Protein AF-A0A2Y9E4I2-F1 (afdb_monomer_lite)

Structure (mmCIF, N/CA/C/O backbone):
data_AF-A0A2Y9E4I2-F1
#
_entry.id   AF-A0A2Y9E4I2-F1
#
loop_
_atom_site.group_PDB
_atom_site.id
_atom_site.type_symbol
_atom_site.label_atom_id
_atom_site.label_alt_id
_atom_site.label_comp_id
_atom_site.label_asym_id
_atom_site.label_entity_id
_atom_site.label_seq_id
_atom_site.pdbx_PDB_ins_code
_atom_site.Cartn_x
_atom_site.Cartn_y
_atom_site.Cartn_z
_atom_site.occupancy
_atom_site.B_iso_or_equiv
_atom_site.auth_seq_id
_atom_site.auth_comp_id
_atom_site.auth_asym_id
_atom_site.auth_atom_id
_atom_site.pdbx_PDB_model_num
ATOM 1 N N . MET A 1 1 ? -30.248 19.411 -54.124 1.00 41.44 1 MET A N 1
ATOM 2 C CA . MET A 1 1 ? -29.007 20.177 -53.876 1.00 41.44 1 MET A CA 1
ATOM 3 C C . MET A 1 1 ? -28.031 19.227 -53.202 1.00 41.44 1 MET A C 1
ATOM 5 O O . MET A 1 1 ? -28.371 18.723 -52.142 1.00 41.44 1 MET A O 1
ATOM 9 N N . GLY A 1 2 ? -26.907 18.894 -53.839 1.00 47.22 2 GLY A N 1
ATOM 10 C CA . GLY A 1 2 ? -25.883 18.026 -53.244 1.00 47.22 2 GLY A CA 1
ATOM 11 C C . GLY A 1 2 ? -24.789 18.869 -52.594 1.00 47.22 2 GLY A C 1
ATOM 12 O O . GLY A 1 2 ? -24.325 19.825 -53.212 1.00 47.22 2 GLY A O 1
ATOM 13 N N . LEU A 1 3 ? -24.395 18.539 -51.363 1.00 51.03 3 LEU A N 1
ATOM 14 C CA . LEU A 1 3 ? -23.255 19.184 -50.707 1.00 51.03 3 LEU A CA 1
ATOM 15 C C . LEU A 1 3 ? -21.943 18.716 -51.364 1.00 51.03 3 LEU A C 1
ATOM 17 O O . LEU A 1 3 ? -21.813 17.523 -51.648 1.00 51.03 3 LEU A O 1
ATOM 21 N N . PRO A 1 4 ? -20.968 19.612 -51.606 1.00 49.53 4 PRO A N 1
ATOM 22 C CA . PRO A 1 4 ? -19.684 19.222 -52.171 1.00 49.53 4 PRO A CA 1
ATOM 23 C C . PRO A 1 4 ? -18.906 18.365 -51.166 1.00 49.53 4 PRO A C 1
ATOM 25 O O . PRO A 1 4 ? -18.652 18.776 -50.035 1.00 49.53 4 PRO A O 1
ATOM 28 N N . GLN A 1 5 ? -18.520 17.161 -51.586 1.00 57.56 5 GLN A N 1
ATOM 29 C CA . GLN A 1 5 ? -17.713 16.251 -50.780 1.00 57.56 5 GLN A CA 1
ATOM 30 C C . GLN A 1 5 ? -16.250 16.718 -50.789 1.00 57.56 5 GLN A C 1
ATOM 32 O O . GLN A 1 5 ? -15.490 16.394 -51.702 1.00 57.56 5 GLN A O 1
ATOM 37 N N . THR A 1 6 ? -15.852 17.490 -49.777 1.00 60.31 6 THR A N 1
ATOM 38 C CA . THR A 1 6 ? -14.467 17.950 -49.613 1.00 60.31 6 THR A CA 1
ATOM 39 C C . THR A 1 6 ? -13.535 16.756 -49.401 1.00 60.31 6 THR A C 1
ATOM 41 O O . THR A 1 6 ? -13.520 16.152 -48.330 1.00 60.31 6 THR A O 1
ATOM 44 N N . GLN A 1 7 ? -12.754 16.410 -50.423 1.00 64.38 7 GLN A N 1
ATOM 45 C CA . GLN A 1 7 ? -11.736 15.362 -50.341 1.00 64.38 7 GLN A CA 1
ATOM 46 C C . GLN A 1 7 ? -10.584 15.836 -49.434 1.00 64.38 7 GLN A C 1
ATOM 48 O O . GLN A 1 7 ? -9.946 16.842 -49.760 1.00 64.38 7 GLN A O 1
ATOM 53 N N . PRO A 1 8 ? -10.290 15.162 -48.304 1.00 61.28 8 PRO A N 1
ATOM 54 C CA . PRO A 1 8 ? -9.173 15.545 -47.450 1.00 61.28 8 PRO A CA 1
ATOM 55 C C . PRO A 1 8 ? -7.863 15.285 -48.196 1.00 61.28 8 PRO A C 1
ATOM 57 O O . PRO A 1 8 ? -7.567 14.154 -48.581 1.00 61.28 8 PRO A O 1
ATOM 60 N N . HIS A 1 9 ? -7.070 16.333 -48.426 1.00 70.44 9 HIS A N 1
ATOM 61 C CA . HIS A 1 9 ? -5.851 16.185 -49.212 1.00 70.44 9 HIS A CA 1
ATOM 62 C C . HIS A 1 9 ? -4.859 15.216 -48.530 1.00 70.44 9 HIS A C 1
ATOM 64 O O . HIS A 1 9 ? -4.548 15.392 -47.348 1.00 70.44 9 HIS A O 1
ATOM 70 N N . PRO A 1 10 ? -4.291 14.232 -49.255 1.00 76.38 10 PRO A N 1
ATOM 71 C CA . PRO A 1 10 ? -3.530 13.136 -48.647 1.00 76.38 10 PRO A CA 1
ATOM 72 C C . PRO A 1 10 ? -2.249 13.586 -47.929 1.00 76.38 10 PRO A C 1
ATOM 74 O O . PRO A 1 10 ? -1.807 12.921 -46.997 1.00 76.38 10 PRO A O 1
ATOM 77 N N . TRP A 1 11 ? -1.675 14.737 -48.296 1.00 75.94 11 TRP A N 1
ATOM 78 C CA . TRP A 1 11 ? -0.509 15.311 -47.614 1.00 75.94 11 TRP A CA 1
ATOM 79 C C . TRP A 1 11 ? -0.819 15.768 -46.181 1.00 75.94 11 TRP A C 1
ATOM 81 O O . TRP A 1 11 ? 0.017 15.580 -45.301 1.00 75.94 11 TRP A O 1
ATOM 91 N N . LEU A 1 12 ? -2.028 16.278 -45.911 1.00 81.56 12 LEU A N 1
ATOM 92 C CA . LEU A 1 12 ? -2.476 16.581 -44.546 1.00 81.56 12 LEU A CA 1
ATOM 93 C C . LEU A 1 12 ? -2.617 15.296 -43.729 1.00 81.56 12 LEU A C 1
ATOM 95 O O . LEU A 1 12 ? -2.215 15.261 -42.571 1.00 81.56 12 LEU A O 1
ATOM 99 N N . LEU A 1 13 ? -3.118 14.220 -44.345 1.00 79.19 13 LEU A N 1
ATOM 100 C CA . LEU A 1 13 ? -3.226 12.918 -43.691 1.00 79.19 13 LEU A CA 1
ATOM 101 C C . LEU A 1 13 ? -1.839 12.342 -43.355 1.00 79.19 13 LEU A C 1
ATOM 103 O O . LEU A 1 13 ? -1.646 11.827 -42.261 1.00 79.19 13 LEU A O 1
ATOM 107 N N . ILE A 1 14 ? -0.855 12.488 -44.249 1.00 78.94 14 ILE A N 1
ATOM 108 C CA . ILE A 1 14 ? 0.542 12.084 -44.010 1.00 78.94 14 ILE A CA 1
ATOM 109 C C . ILE A 1 14 ? 1.200 12.949 -42.926 1.00 78.94 14 ILE A C 1
ATOM 111 O O . ILE A 1 14 ? 1.889 12.405 -42.067 1.00 78.94 14 ILE A O 1
ATOM 115 N N . LEU A 1 15 ? 0.973 14.267 -42.910 1.00 78.94 15 LEU A N 1
ATOM 116 C CA . LEU A 1 15 ? 1.466 15.158 -41.852 1.00 78.94 15 LEU A CA 1
ATOM 117 C C . LEU A 1 15 ? 0.871 14.796 -40.486 1.00 78.94 15 LEU A C 1
ATOM 119 O O . LEU A 1 15 ? 1.612 14.667 -39.515 1.00 78.94 15 LEU A O 1
ATOM 123 N N . VAL A 1 16 ? -0.442 14.561 -40.423 1.00 80.25 16 VAL A N 1
ATOM 124 C CA . VAL A 1 16 ? -1.139 14.119 -39.207 1.00 80.25 16 VAL A CA 1
ATOM 125 C C . VAL A 1 16 ? -0.641 12.741 -38.765 1.00 80.25 16 VAL A C 1
ATOM 127 O O . VAL A 1 16 ? -0.308 12.577 -37.599 1.00 80.25 16 VAL A O 1
ATOM 130 N N . LEU A 1 17 ? -0.491 11.769 -39.671 1.00 75.00 17 LEU A N 1
ATOM 131 C CA . LEU A 1 17 ? 0.065 10.448 -39.347 1.00 75.00 17 LEU A CA 1
ATOM 132 C C . LEU A 1 17 ? 1.538 10.511 -38.916 1.00 75.00 17 LEU A C 1
ATOM 134 O O . LEU A 1 17 ? 1.945 9.744 -38.049 1.00 75.00 17 LEU A O 1
ATOM 138 N N . SER A 1 18 ? 2.334 11.426 -39.473 1.00 71.38 18 SER A N 1
ATOM 139 C CA . SER A 1 18 ? 3.716 11.679 -39.047 1.00 71.38 18 SER A CA 1
ATOM 140 C C . SER A 1 18 ? 3.767 12.293 -37.643 1.00 71.38 18 SER A C 1
ATOM 142 O O . SER A 1 18 ? 4.572 11.877 -36.812 1.00 71.38 18 SER A O 1
ATOM 144 N N . TRP A 1 19 ? 2.843 13.207 -37.330 1.00 65.12 19 TRP A N 1
ATOM 145 C CA . TRP A 1 19 ? 2.692 13.783 -35.991 1.00 65.12 19 TRP A CA 1
ATOM 146 C C . TRP A 1 19 ? 2.190 12.743 -34.978 1.00 65.12 19 TRP A C 1
ATOM 148 O O . TRP A 1 19 ? 2.735 12.640 -33.882 1.00 65.12 19 TRP A O 1
ATOM 158 N N . LEU A 1 20 ? 1.223 11.897 -35.351 1.00 62.16 20 LEU A N 1
ATOM 159 C CA . LEU A 1 20 ? 0.795 10.759 -34.530 1.00 62.16 20 LEU A CA 1
ATOM 160 C C . LEU A 1 20 ? 1.929 9.741 -34.339 1.00 62.16 20 LEU A C 1
ATOM 162 O O . LEU A 1 20 ? 2.048 9.173 -33.263 1.00 62.16 20 LEU A O 1
ATOM 166 N N . ARG A 1 21 ? 2.808 9.544 -35.328 1.00 57.81 21 ARG A N 1
ATOM 167 C CA . ARG A 1 21 ? 4.009 8.701 -35.193 1.00 57.81 21 ARG A CA 1
ATOM 168 C C . ARG A 1 21 ? 5.087 9.330 -34.299 1.00 57.81 21 ARG A C 1
ATOM 170 O O . ARG A 1 21 ? 5.928 8.606 -33.770 1.00 57.81 21 ARG A O 1
ATOM 177 N N . ALA A 1 22 ? 5.057 10.650 -34.105 1.00 54.16 22 ALA A N 1
ATOM 178 C CA . ALA A 1 22 ? 5.883 11.353 -33.123 1.00 54.16 22 ALA A CA 1
ATOM 179 C C . ALA A 1 22 ? 5.346 11.224 -31.682 1.00 54.16 22 ALA A C 1
ATOM 181 O O . ALA A 1 22 ? 6.094 11.486 -30.736 1.00 54.16 22 ALA A O 1
ATOM 182 N N . ILE A 1 23 ? 4.107 10.745 -31.492 1.00 58.19 23 ILE A N 1
ATOM 183 C CA . ILE A 1 23 ? 3.660 10.170 -30.216 1.00 58.19 23 ILE A CA 1
ATOM 184 C C . ILE A 1 23 ? 4.396 8.836 -30.072 1.00 58.19 23 ILE A C 1
ATOM 186 O O . ILE A 1 23 ? 3.999 7.811 -30.627 1.00 58.19 23 ILE A O 1
ATOM 190 N N . ARG A 1 24 ? 5.5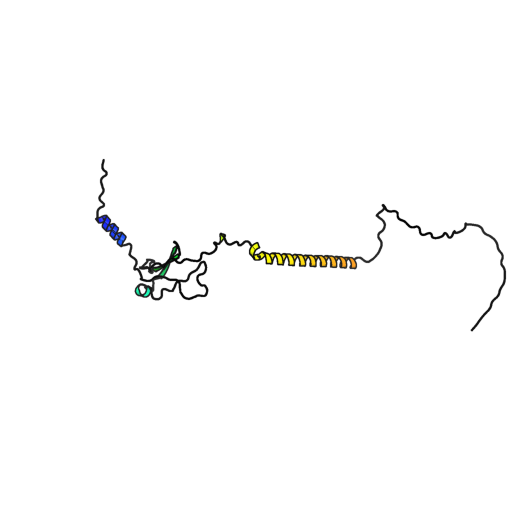54 8.893 -29.409 1.00 58.00 24 ARG A N 1
ATOM 191 C CA . ARG A 1 24 ? 6.526 7.797 -29.358 1.00 58.00 24 ARG A CA 1
ATOM 192 C C . ARG A 1 24 ? 5.868 6.522 -28.830 1.00 58.00 24 ARG A C 1
ATOM 194 O O . ARG A 1 24 ? 5.301 6.526 -27.741 1.00 58.00 24 ARG A O 1
ATOM 201 N N . SER A 1 25 ? 6.020 5.418 -29.562 1.00 63.19 25 SER A N 1
ATOM 202 C CA . SER A 1 25 ? 5.858 4.088 -28.971 1.00 63.19 25 SER A CA 1
ATOM 203 C C . SER A 1 25 ? 6.901 3.951 -27.866 1.00 63.19 25 SER A C 1
ATOM 205 O O . SER A 1 25 ? 8.095 4.002 -28.162 1.00 63.19 25 SER A O 1
ATOM 207 N N . LEU A 1 26 ? 6.466 3.790 -26.615 1.00 77.19 26 LEU A N 1
ATOM 208 C CA . LEU A 1 26 ? 7.375 3.447 -25.524 1.00 77.19 26 LEU A CA 1
ATOM 209 C C . LEU A 1 26 ? 8.003 2.075 -25.807 1.00 77.19 26 LEU A C 1
ATOM 211 O O . LEU A 1 26 ? 7.387 1.208 -26.434 1.00 77.19 26 LEU A O 1
ATOM 215 N N . GLU A 1 27 ? 9.230 1.876 -25.336 1.00 86.38 27 GLU A N 1
ATOM 216 C CA . GLU A 1 27 ? 9.883 0.572 -25.385 1.00 86.38 27 GLU A CA 1
ATOM 217 C C . GLU A 1 27 ? 9.245 -0.361 -24.341 1.00 86.38 27 GLU A C 1
ATOM 219 O O . GLU A 1 27 ? 9.254 -0.063 -23.146 1.00 86.38 27 GLU A O 1
ATOM 224 N N . LEU A 1 28 ? 8.651 -1.476 -24.783 1.00 89.81 28 LEU A N 1
ATOM 225 C CA . LEU A 1 28 ? 7.987 -2.430 -23.890 1.00 89.81 28 LEU A CA 1
ATOM 226 C C . LEU A 1 28 ? 8.994 -3.444 -23.336 1.00 89.81 28 LEU A C 1
ATOM 228 O O . LEU A 1 28 ? 9.417 -4.373 -24.028 1.00 89.81 28 LEU A O 1
ATOM 232 N N . ILE A 1 29 ? 9.315 -3.310 -22.055 1.00 90.56 29 ILE A N 1
ATOM 233 C CA . ILE A 1 29 ? 10.156 -4.243 -21.309 1.00 90.56 29 ILE A CA 1
ATOM 234 C C . ILE A 1 29 ? 9.335 -5.514 -21.013 1.00 90.56 29 ILE A C 1
ATOM 236 O O . ILE A 1 29 ? 8.228 -5.417 -20.470 1.00 90.56 29 ILE A O 1
ATOM 240 N N . PRO A 1 30 ? 9.844 -6.725 -21.326 1.00 88.94 30 PRO A N 1
ATOM 241 C CA . PRO A 1 30 ? 9.130 -7.993 -21.147 1.00 88.94 30 PRO A CA 1
ATOM 242 C C . PRO A 1 30 ? 9.144 -8.473 -19.683 1.00 88.94 30 PRO A C 1
ATOM 244 O O . PRO A 1 30 ? 9.508 -9.606 -19.386 1.00 88.94 30 PRO A O 1
ATOM 247 N N . TYR A 1 31 ? 8.731 -7.600 -18.768 1.00 88.62 31 TYR A N 1
ATOM 248 C CA . TYR A 1 31 ? 8.551 -7.875 -17.347 1.00 88.62 31 TYR A CA 1
ATOM 249 C C . TYR A 1 31 ? 7.086 -7.655 -16.964 1.00 88.62 31 TYR A C 1
ATOM 251 O O . TYR A 1 31 ? 6.440 -6.735 -17.474 1.00 88.62 31 TYR A O 1
ATOM 259 N N . THR A 1 32 ? 6.582 -8.487 -16.056 1.00 91.31 32 THR A N 1
ATOM 260 C CA . THR A 1 32 ? 5.238 -8.380 -15.482 1.00 91.31 32 THR A CA 1
ATOM 261 C C . THR A 1 32 ? 5.392 -8.285 -13.963 1.00 91.31 32 THR A C 1
ATOM 263 O O . THR A 1 32 ? 5.925 -9.223 -13.373 1.00 91.31 32 THR A O 1
ATOM 266 N N . PRO A 1 33 ? 4.966 -7.188 -13.314 1.00 90.31 33 PRO A N 1
ATOM 267 C CA . PRO A 1 33 ? 5.050 -7.064 -11.863 1.00 90.31 33 PRO A CA 1
ATOM 268 C C . PRO A 1 33 ? 4.105 -8.046 -11.163 1.00 90.31 33 PRO A C 1
ATOM 270 O O . PRO A 1 33 ? 2.946 -8.193 -11.554 1.00 90.31 33 PRO A O 1
ATOM 273 N N . GLN A 1 34 ? 4.604 -8.690 -10.108 1.00 85.06 34 GLN A N 1
ATOM 274 C CA . GLN A 1 34 ? 3.872 -9.658 -9.289 1.00 85.06 34 GLN A CA 1
ATOM 275 C C . GLN A 1 34 ? 3.989 -9.318 -7.796 1.00 85.06 34 GLN A C 1
ATOM 277 O O . GLN A 1 34 ? 4.833 -8.519 -7.382 1.00 85.06 34 GLN A O 1
ATOM 282 N N . ILE A 1 35 ? 3.109 -9.904 -6.983 1.00 83.50 35 ILE A N 1
ATOM 283 C CA . ILE A 1 35 ? 3.150 -9.794 -5.519 1.00 83.50 35 ILE A CA 1
ATOM 284 C C . ILE A 1 35 ? 4.297 -10.672 -5.007 1.00 83.50 35 ILE A C 1
ATOM 286 O O . ILE A 1 35 ? 4.471 -11.792 -5.480 1.00 83.50 35 ILE A O 1
ATOM 290 N N . THR A 1 36 ? 5.072 -10.182 -4.037 1.00 77.75 36 THR A N 1
ATOM 291 C CA . THR A 1 36 ? 6.178 -10.958 -3.454 1.00 77.75 36 THR A CA 1
ATOM 292 C C . THR A 1 36 ? 5.684 -12.264 -2.817 1.00 77.75 36 THR A C 1
ATOM 294 O O . THR A 1 36 ? 4.727 -12.262 -2.044 1.00 77.75 36 THR A O 1
ATOM 297 N N . ALA A 1 37 ? 6.357 -13.378 -3.120 1.00 62.59 37 ALA A N 1
ATOM 298 C CA . ALA A 1 37 ? 6.039 -14.700 -2.569 1.00 62.59 37 ALA A CA 1
ATOM 299 C C . ALA A 1 37 ? 6.589 -14.927 -1.147 1.00 62.59 37 ALA A C 1
ATOM 301 O O . ALA A 1 37 ? 6.214 -15.893 -0.485 1.00 62.59 37 ALA A O 1
ATOM 302 N N . TRP A 1 38 ? 7.484 -14.057 -0.672 1.00 54.91 38 TRP A N 1
ATOM 303 C CA . TRP A 1 38 ? 8.014 -14.124 0.687 1.00 54.91 38 TRP A CA 1
ATOM 304 C C . TRP A 1 38 ? 6.938 -13.697 1.690 1.00 54.91 38 TRP A C 1
ATOM 306 O O . TRP A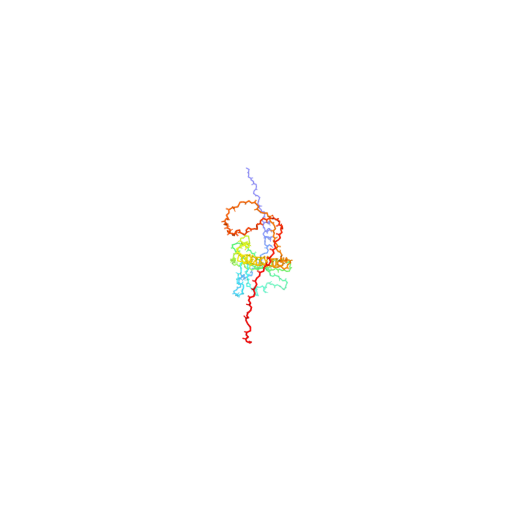 1 38 ? 6.449 -12.567 1.608 1.00 54.91 38 TRP A O 1
ATOM 316 N N . ASP A 1 39 ? 6.623 -14.563 2.660 1.00 50.06 39 ASP A N 1
ATOM 317 C CA . ASP A 1 39 ? 5.810 -14.224 3.835 1.00 50.06 39 ASP A CA 1
ATOM 318 C C . ASP A 1 39 ? 6.584 -13.230 4.728 1.00 50.06 39 ASP A C 1
ATOM 320 O O . ASP A 1 39 ? 7.112 -13.561 5.789 1.00 50.06 39 ASP A O 1
ATOM 324 N N . LEU A 1 40 ? 6.647 -11.970 4.291 1.00 52.84 40 LEU A N 1
ATOM 325 C CA . LEU A 1 40 ? 6.799 -10.841 5.200 1.00 52.84 40 LEU A CA 1
ATOM 326 C C . LEU A 1 40 ? 5.626 -10.918 6.183 1.00 52.84 40 LEU A C 1
ATOM 328 O O . LEU A 1 40 ? 4.483 -11.089 5.759 1.00 52.84 40 LEU A O 1
ATOM 332 N N . GLU A 1 41 ? 5.895 -10.760 7.478 1.00 48.22 41 GLU A N 1
ATOM 333 C CA . GLU A 1 41 ? 4.974 -11.054 8.597 1.00 48.22 41 GLU A CA 1
ATOM 334 C C . GLU A 1 41 ? 3.693 -10.175 8.645 1.00 48.22 41 GLU A C 1
ATOM 336 O O . GLU A 1 41 ? 2.895 -10.246 9.574 1.00 48.22 41 GLU A O 1
ATOM 341 N N . GLY A 1 42 ? 3.463 -9.364 7.605 1.00 51.16 42 GLY A N 1
ATOM 342 C CA . GLY A 1 42 ? 2.236 -8.626 7.297 1.00 51.16 42 GLY A CA 1
ATOM 343 C C . GLY A 1 42 ? 1.646 -9.005 5.930 1.00 51.16 42 GLY A C 1
ATOM 344 O O . GLY A 1 42 ? 1.382 -8.126 5.109 1.00 51.16 42 GLY A O 1
ATOM 345 N N . LYS A 1 43 ? 1.463 -10.307 5.674 1.00 55.62 43 LYS A N 1
ATOM 346 C CA . LYS A 1 43 ? 0.816 -10.880 4.478 1.00 55.62 43 LYS A CA 1
ATOM 347 C C . LYS A 1 43 ? -0.499 -10.163 4.136 1.00 55.62 43 LYS A C 1
ATOM 349 O O . LYS A 1 43 ? -1.447 -10.249 4.910 1.00 55.62 43 LYS A O 1
ATOM 354 N N . VAL A 1 44 ? -0.521 -9.483 2.979 1.00 49.69 44 VAL A N 1
ATOM 355 C CA . VAL A 1 44 ? -1.641 -8.724 2.368 1.00 49.69 44 VAL A CA 1
ATOM 356 C C . VAL A 1 44 ? -2.691 -8.273 3.385 1.00 49.69 44 VAL A C 1
ATOM 358 O O . VAL A 1 44 ? -3.770 -8.857 3.510 1.00 49.69 44 VAL A O 1
ATOM 361 N N . THR A 1 45 ? -2.380 -7.204 4.116 1.00 53.81 45 THR A N 1
ATOM 362 C CA . THR A 1 45 ? -3.405 -6.550 4.924 1.00 53.81 45 THR A CA 1
ATOM 363 C C . THR A 1 45 ? -4.398 -5.829 4.017 1.00 53.81 45 THR A C 1
ATOM 365 O O . THR A 1 45 ? -4.107 -5.454 2.883 1.00 53.81 45 THR A O 1
ATOM 368 N N . THR A 1 46 ? -5.587 -5.613 4.563 1.00 55.72 46 THR A N 1
ATOM 369 C CA . THR A 1 46 ? -6.792 -4.973 4.017 1.00 55.72 46 THR A CA 1
ATOM 370 C C . THR A 1 46 ? -6.607 -3.771 3.064 1.00 55.72 46 THR A C 1
ATOM 372 O O . THR A 1 46 ? -7.508 -3.442 2.295 1.00 55.72 46 THR A O 1
ATOM 375 N N . THR A 1 47 ? -5.469 -3.078 3.123 1.00 61.66 47 THR A N 1
ATOM 376 C CA . THR A 1 47 ? -5.171 -1.864 2.343 1.00 61.66 47 THR A CA 1
ATOM 377 C C . THR A 1 47 ? -3.806 -1.877 1.649 1.00 61.66 47 THR A C 1
ATOM 379 O O . THR A 1 47 ? -3.493 -0.915 0.952 1.00 61.66 47 THR A O 1
ATOM 382 N N . THR A 1 48 ? -2.979 -2.912 1.838 1.00 68.75 48 THR A N 1
ATOM 383 C CA . THR A 1 48 ? -1.547 -2.856 1.506 1.00 68.75 48 THR A CA 1
ATOM 384 C C . THR A 1 48 ? -1.058 -4.166 0.891 1.00 68.75 48 THR A C 1
ATOM 386 O O . THR A 1 48 ? -1.267 -5.246 1.441 1.00 68.75 48 THR A O 1
ATOM 389 N N . PHE A 1 49 ? -0.346 -4.064 -0.232 1.00 73.94 49 PHE A N 1
ATOM 390 C CA . PHE A 1 49 ? 0.328 -5.175 -0.903 1.00 73.94 49 PHE A CA 1
ATOM 391 C C . PHE A 1 49 ? 1.795 -4.821 -1.169 1.00 73.94 49 PHE A C 1
ATOM 393 O O . PHE A 1 49 ? 2.132 -3.653 -1.355 1.00 73.94 49 PHE A O 1
ATOM 400 N N . SER A 1 50 ? 2.654 -5.839 -1.213 1.00 78.88 50 SER A N 1
ATOM 401 C CA . SER A 1 50 ? 4.082 -5.689 -1.504 1.00 78.88 50 SER A CA 1
ATOM 402 C C . SER A 1 50 ? 4.399 -6.335 -2.847 1.00 78.88 50 SER A C 1
ATOM 404 O O . SER A 1 50 ? 4.159 -7.527 -3.038 1.00 78.88 50 SER A O 1
ATOM 406 N N . LEU A 1 51 ? 4.940 -5.554 -3.780 1.00 84.94 51 LEU A N 1
ATOM 407 C CA . LEU A 1 51 ? 5.420 -6.071 -5.060 1.00 84.94 51 LEU A CA 1
ATOM 408 C C . LEU A 1 51 ? 6.796 -6.719 -4.905 1.00 84.94 51 LEU A C 1
ATOM 410 O O . LEU A 1 51 ? 7.595 -6.324 -4.053 1.00 84.94 51 LEU A O 1
ATOM 414 N N . GLU A 1 52 ? 7.079 -7.698 -5.755 1.00 83.44 52 GLU A N 1
ATOM 415 C CA . GLU A 1 52 ? 8.436 -8.195 -5.942 1.00 83.44 52 GLU A CA 1
ATOM 416 C C . GLU A 1 52 ? 9.341 -7.080 -6.500 1.00 83.44 52 GLU A C 1
ATOM 418 O O . GLU A 1 52 ? 8.926 -6.263 -7.326 1.00 83.44 52 GLU A O 1
ATOM 423 N N . GLN A 1 53 ? 10.591 -7.021 -6.033 1.00 82.81 53 GLN A N 1
ATOM 424 C CA . GLN A 1 53 ? 11.555 -6.026 -6.504 1.00 82.81 53 GLN A CA 1
ATOM 425 C C . GLN A 1 53 ? 11.973 -6.340 -7.954 1.00 82.81 53 GLN A C 1
ATOM 427 O O . GLN A 1 53 ? 12.473 -7.441 -8.194 1.00 82.81 53 GLN A O 1
ATOM 432 N N . PRO A 1 54 ? 11.873 -5.392 -8.908 1.00 81.62 54 PRO A N 1
ATOM 433 C CA . PRO A 1 54 ? 12.247 -5.605 -10.309 1.00 81.62 54 PRO A CA 1
ATOM 434 C C . PRO A 1 54 ? 13.778 -5.576 -10.501 1.00 81.62 54 PRO A C 1
ATOM 436 O O . PRO A 1 54 ? 14.343 -4.681 -11.133 1.00 81.62 54 PRO A O 1
ATOM 439 N N . ARG A 1 55 ? 14.473 -6.556 -9.912 1.00 84.88 55 ARG A N 1
ATOM 440 C CA . ARG A 1 55 ? 15.939 -6.676 -9.921 1.00 84.88 55 ARG A CA 1
ATOM 441 C C . ARG A 1 55 ? 16.457 -6.923 -11.335 1.00 84.88 55 ARG A C 1
ATOM 443 O O . ARG A 1 55 ? 15.990 -7.830 -12.015 1.00 84.88 55 ARG A O 1
ATOM 450 N N . CYS A 1 56 ? 17.423 -6.112 -11.757 1.00 85.31 56 CYS A N 1
ATOM 451 C CA . CYS A 1 56 ? 18.065 -6.159 -13.075 1.00 85.31 56 CYS A CA 1
ATOM 452 C C . CYS A 1 56 ? 17.132 -6.028 -14.298 1.00 85.31 56 CYS A C 1
ATOM 454 O O . CYS A 1 56 ? 17.563 -6.206 -15.436 1.00 85.31 56 CYS A O 1
ATOM 456 N N . VAL A 1 57 ? 15.855 -5.682 -14.094 1.00 87.38 57 VAL A N 1
ATOM 457 C CA . VAL A 1 57 ? 14.850 -5.550 -15.166 1.00 87.38 57 VAL A CA 1
ATOM 458 C C . VAL A 1 57 ? 15.158 -4.362 -16.082 1.00 87.38 57 VAL A C 1
ATOM 460 O O . VAL A 1 57 ? 14.927 -4.415 -17.292 1.00 87.38 57 VAL A O 1
ATOM 463 N N . PHE A 1 58 ? 15.689 -3.284 -15.505 1.00 88.06 58 PHE A N 1
ATOM 464 C CA . PHE A 1 58 ? 15.910 -2.022 -16.205 1.00 88.06 58 PHE A CA 1
ATOM 465 C C . PHE A 1 58 ? 17.346 -1.833 -16.703 1.00 88.06 58 PHE A C 1
ATOM 467 O O . PHE A 1 58 ? 17.552 -0.952 -17.526 1.00 88.06 58 PHE A O 1
ATOM 474 N N . ASP A 1 59 ? 18.315 -2.660 -16.298 1.00 85.44 59 ASP A N 1
ATOM 475 C CA . ASP A 1 59 ? 19.761 -2.428 -16.492 1.00 85.44 59 ASP A CA 1
ATOM 476 C C . ASP A 1 59 ? 20.188 -2.213 -17.956 1.00 85.44 59 ASP A C 1
ATOM 478 O O . ASP A 1 59 ? 21.130 -1.476 -18.230 1.00 85.44 59 ASP A O 1
ATOM 482 N N . ARG A 1 60 ? 19.485 -2.827 -18.920 1.00 84.00 60 ARG A N 1
ATOM 483 C CA . ARG A 1 60 ? 19.729 -2.620 -20.363 1.00 84.00 60 ARG A CA 1
ATOM 484 C C . ARG A 1 60 ? 19.228 -1.261 -20.877 1.00 84.00 60 ARG A C 1
ATOM 486 O O . ARG A 1 60 ? 19.733 -0.770 -21.882 1.00 84.00 60 ARG A O 1
ATOM 493 N N . HIS A 1 61 ? 18.219 -0.686 -20.231 1.00 82.88 61 HIS A N 1
ATOM 494 C CA . HIS A 1 61 ? 17.451 0.458 -20.728 1.00 82.88 61 HIS A CA 1
ATOM 495 C C . HIS A 1 61 ? 17.715 1.736 -19.915 1.00 82.88 61 HIS A C 1
ATOM 497 O O . HIS A 1 61 ? 17.703 2.831 -20.483 1.00 82.88 61 HIS A O 1
ATOM 503 N N . ALA A 1 62 ? 17.971 1.601 -18.611 1.00 85.88 62 ALA A N 1
ATOM 504 C CA . ALA A 1 62 ? 18.167 2.688 -17.660 1.00 85.88 62 ALA A CA 1
ATOM 505 C C . ALA A 1 62 ? 19.577 3.287 -17.705 1.00 85.88 62 ALA A C 1
ATOM 507 O O . ALA A 1 62 ? 20.583 2.595 -17.852 1.00 85.88 62 ALA A O 1
ATOM 508 N N . ARG A 1 63 ? 19.637 4.603 -17.518 1.00 87.25 63 ARG A N 1
ATOM 509 C CA . ARG A 1 63 ? 20.853 5.361 -17.209 1.00 87.25 63 ARG A CA 1
ATOM 510 C C . ARG A 1 63 ? 20.911 5.669 -15.714 1.00 87.25 63 ARG A C 1
ATOM 512 O O . ARG A 1 63 ? 19.900 5.619 -15.025 1.00 87.25 63 ARG A O 1
ATOM 519 N N . ALA A 1 64 ? 22.084 6.073 -15.225 1.00 85.50 64 ALA A N 1
ATOM 520 C CA . ALA A 1 64 ? 22.288 6.460 -13.822 1.00 85.50 64 ALA A CA 1
ATOM 521 C C . ALA A 1 64 ? 21.428 7.658 -13.353 1.00 85.50 64 ALA A C 1
ATOM 523 O O . ALA A 1 64 ? 21.329 7.908 -12.156 1.00 85.50 64 ALA A O 1
ATOM 524 N N . THR A 1 65 ? 20.837 8.403 -14.290 1.00 86.31 65 THR A N 1
ATOM 525 C CA . THR A 1 65 ? 19.954 9.555 -14.057 1.00 86.31 65 THR A CA 1
ATOM 526 C C . THR A 1 65 ? 18.465 9.228 -14.180 1.00 86.31 65 THR A C 1
ATOM 528 O O . THR A 1 65 ? 17.637 10.087 -13.892 1.00 86.31 65 THR A O 1
ATOM 531 N N . ASP A 1 66 ? 18.118 8.031 -14.654 1.00 89.19 66 ASP A N 1
ATOM 532 C CA . ASP A 1 66 ? 16.732 7.654 -14.924 1.00 89.19 66 ASP A CA 1
ATOM 533 C C . ASP A 1 66 ? 16.036 7.210 -13.628 1.00 89.19 66 ASP A C 1
ATOM 535 O O . ASP A 1 66 ? 16.655 6.643 -12.726 1.00 89.19 66 ASP A O 1
ATOM 539 N N . THR A 1 67 ? 14.725 7.434 -13.535 1.00 91.12 67 THR A N 1
ATOM 540 C CA . THR A 1 67 ? 13.916 7.075 -12.362 1.00 91.12 67 THR A CA 1
ATOM 541 C C . THR A 1 67 ? 12.831 6.065 -12.721 1.00 91.12 67 THR A C 1
ATOM 543 O O . THR A 1 67 ? 12.187 6.158 -13.765 1.00 91.12 67 THR A O 1
ATOM 546 N N . VAL A 1 68 ? 12.611 5.077 -11.850 1.00 91.75 68 VAL A N 1
ATOM 547 C CA . VAL A 1 68 ? 11.556 4.068 -12.030 1.00 91.75 68 VAL A CA 1
ATOM 548 C C . VAL A 1 68 ? 10.314 4.497 -11.258 1.00 91.75 68 VAL A C 1
ATOM 550 O O . VAL A 1 68 ? 10.334 4.599 -10.033 1.00 91.75 68 VAL A O 1
ATOM 553 N N . TRP A 1 69 ? 9.226 4.728 -11.983 1.00 92.81 69 TRP A N 1
ATOM 554 C CA . TRP A 1 69 ? 7.924 5.105 -11.446 1.00 92.81 69 TRP A CA 1
ATOM 555 C C . TRP A 1 69 ? 6.996 3.891 -11.397 1.00 92.81 69 TRP A C 1
ATOM 557 O O . TRP A 1 69 ? 6.998 3.057 -12.303 1.00 92.81 69 TRP A O 1
ATOM 567 N N . LEU A 1 70 ? 6.168 3.808 -10.355 1.00 93.25 70 LEU A N 1
ATOM 568 C CA . LEU A 1 70 ? 5.081 2.835 -10.255 1.00 93.25 70 LEU A CA 1
ATOM 569 C C . LEU A 1 70 ? 3.772 3.500 -10.691 1.00 93.25 70 LEU A C 1
ATOM 571 O O . LEU A 1 70 ? 3.312 4.449 -10.058 1.00 93.25 70 LEU A O 1
ATOM 575 N N . VAL A 1 71 ? 3.158 2.985 -11.752 1.00 92.44 71 VAL A N 1
ATOM 576 C CA . VAL A 1 71 ? 1.836 3.410 -12.222 1.00 92.44 71 VAL A CA 1
ATOM 577 C C . VAL A 1 71 ? 0.795 2.446 -11.667 1.00 92.44 71 VAL A C 1
ATOM 579 O O . VAL A 1 71 ? 0.896 1.235 -11.867 1.00 92.44 71 VAL A O 1
ATOM 582 N N . VAL A 1 72 ? -0.217 2.988 -10.989 1.00 91.44 72 VAL A N 1
ATOM 583 C CA . VAL A 1 72 ? -1.320 2.231 -10.384 1.00 91.44 72 VAL A CA 1
ATOM 584 C C . VAL A 1 72 ? -2.625 2.613 -11.078 1.00 91.44 72 VAL A C 1
ATOM 586 O O . VAL A 1 72 ? -2.949 3.794 -11.183 1.00 91.44 72 VAL A O 1
ATOM 589 N N . ALA A 1 73 ? -3.377 1.618 -11.541 1.00 91.25 73 ALA A N 1
ATOM 590 C CA . ALA A 1 73 ? -4.688 1.784 -12.156 1.00 91.25 73 ALA A CA 1
ATOM 591 C C . ALA A 1 73 ? -5.750 1.000 -11.377 1.00 91.25 73 ALA A C 1
ATOM 593 O O . ALA A 1 73 ? -5.538 -0.149 -10.987 1.00 91.25 73 ALA A O 1
ATOM 594 N N . PHE A 1 74 ? -6.914 1.617 -11.184 1.00 87.50 74 PHE A N 1
ATOM 595 C CA . PHE A 1 74 ? -8.053 1.020 -10.491 1.00 87.50 74 PHE A CA 1
ATOM 596 C C . PHE A 1 74 ? -9.138 0.667 -11.510 1.00 87.50 74 PHE A C 1
ATOM 598 O O . PHE A 1 74 ? -9.579 1.525 -12.271 1.00 87.50 74 PHE A O 1
ATOM 605 N N . SER A 1 75 ? -9.549 -0.600 -11.539 1.00 81.06 75 SER A N 1
ATOM 606 C CA . SER A 1 75 ? -10.646 -1.086 -12.386 1.00 81.06 75 SER A CA 1
ATOM 607 C C . SER A 1 75 ? -11.508 -2.089 -11.605 1.00 81.06 75 SER A C 1
ATOM 609 O O . SER A 1 75 ? -12.118 -1.712 -10.610 1.00 81.06 75 SER A O 1
ATOM 611 N N . ASN A 1 76 ? -11.505 -3.370 -11.985 1.00 82.50 76 ASN A N 1
ATOM 612 C CA . ASN A 1 76 ? -12.097 -4.467 -11.204 1.00 82.50 76 ASN A CA 1
ATOM 613 C C . ASN A 1 76 ? -11.173 -4.945 -10.060 1.00 82.50 76 ASN A C 1
ATOM 615 O O . ASN A 1 76 ? -11.568 -5.751 -9.223 1.00 82.50 76 ASN A O 1
ATOM 619 N N . GLY A 1 77 ? -9.937 -4.448 -10.041 1.00 83.94 77 GLY A N 1
ATOM 620 C CA . GLY A 1 77 ? -8.918 -4.650 -9.018 1.00 83.94 77 GLY A CA 1
ATOM 621 C C . GLY A 1 77 ? -7.841 -3.574 -9.161 1.00 83.94 77 GLY A C 1
ATOM 622 O O . GLY A 1 77 ? -8.017 -2.616 -9.924 1.00 83.94 77 GLY A O 1
ATOM 623 N N . VAL A 1 78 ? -6.728 -3.731 -8.446 1.00 87.31 78 VAL A N 1
ATOM 624 C CA . VAL A 1 78 ? -5.557 -2.856 -8.592 1.00 87.31 78 VAL A CA 1
ATOM 625 C C . VAL A 1 78 ? -4.610 -3.463 -9.625 1.00 87.31 78 VAL A C 1
ATOM 627 O O . VAL A 1 78 ? -4.034 -4.520 -9.388 1.00 87.31 78 VAL A O 1
ATOM 630 N N . CYS A 1 79 ? -4.441 -2.803 -10.768 1.00 90.69 79 CYS A N 1
ATOM 631 C CA . CYS A 1 79 ? -3.441 -3.174 -11.770 1.00 90.69 79 CYS A CA 1
ATOM 632 C C . CYS A 1 79 ? -2.230 -2.250 -11.636 1.00 90.69 79 CYS A C 1
ATOM 634 O O . CYS A 1 79 ? -2.392 -1.041 -11.453 1.00 90.69 79 CYS A O 1
ATOM 636 N N . VAL A 1 80 ? -1.019 -2.788 -11.763 1.00 92.62 80 VAL A N 1
ATOM 637 C CA . VAL A 1 80 ? 0.216 -1.995 -11.672 1.00 92.62 80 VAL A CA 1
ATOM 638 C C . VAL A 1 80 ? 1.150 -2.234 -12.853 1.00 92.62 80 VAL A C 1
ATOM 640 O O . VAL A 1 80 ? 1.191 -3.331 -13.403 1.00 92.62 80 VAL A O 1
ATOM 643 N N . LYS A 1 81 ? 1.922 -1.216 -13.237 1.00 94.06 81 LYS A N 1
ATOM 644 C CA . LYS A 1 81 ? 3.089 -1.357 -14.121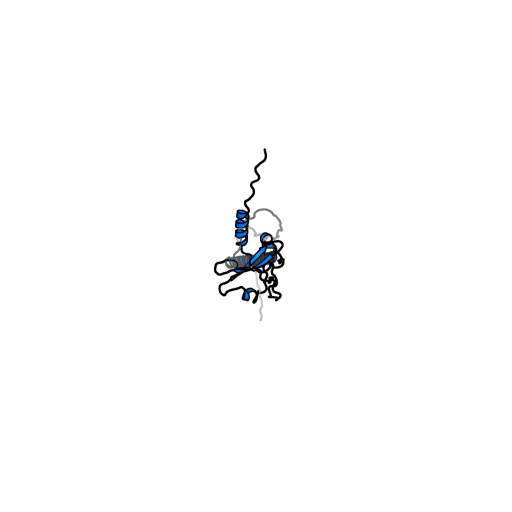 1.00 94.06 81 LYS A CA 1
ATOM 645 C C . LYS A 1 81 ? 4.202 -0.408 -13.702 1.00 94.06 81 LYS A C 1
ATOM 647 O O . LYS A 1 81 ? 3.942 0.606 -13.056 1.00 94.06 81 LYS A O 1
ATOM 652 N N . PHE A 1 82 ? 5.428 -0.712 -14.100 1.00 93.38 82 PHE A N 1
ATOM 653 C CA . PHE A 1 82 ? 6.550 0.201 -13.942 1.00 93.38 82 PHE A CA 1
ATOM 654 C C . PHE A 1 82 ? 6.786 1.006 -15.223 1.00 93.38 82 PHE A C 1
ATOM 656 O O . PHE A 1 82 ? 6.569 0.523 -16.337 1.00 93.38 82 PHE A O 1
ATOM 663 N N . LEU A 1 83 ? 7.247 2.238 -15.044 1.00 93.12 83 LEU A N 1
ATOM 664 C CA . LEU A 1 83 ? 7.545 3.201 -16.094 1.00 93.12 83 LEU A CA 1
ATOM 665 C C . LEU A 1 83 ? 8.956 3.748 -15.851 1.00 93.12 83 LEU A C 1
ATOM 667 O O . LEU A 1 83 ? 9.254 4.220 -14.756 1.00 93.12 83 LEU A O 1
ATOM 671 N N . LEU A 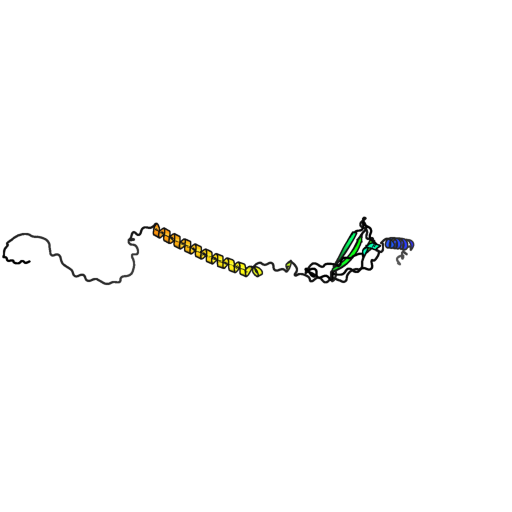1 84 ? 9.830 3.657 -16.847 1.00 92.69 84 LEU A N 1
ATOM 672 C CA . LEU A 1 84 ? 11.177 4.214 -16.796 1.00 92.69 84 LEU A CA 1
ATOM 673 C C . LEU A 1 84 ? 11.138 5.643 -17.344 1.00 92.69 84 LEU A C 1
A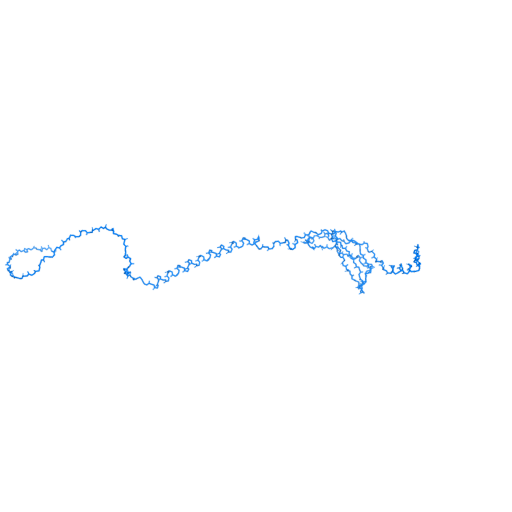TOM 675 O O . LEU A 1 84 ? 10.843 5.844 -18.524 1.00 92.69 84 LEU A O 1
ATOM 679 N N . MET A 1 85 ? 11.440 6.610 -16.487 1.00 91.00 85 MET A N 1
ATOM 680 C CA . MET A 1 85 ? 11.450 8.040 -16.789 1.00 91.00 85 MET A CA 1
ATOM 681 C C . MET A 1 85 ? 12.891 8.539 -16.899 1.00 91.00 85 MET A C 1
ATOM 683 O O . MET A 1 85 ? 13.735 8.137 -16.098 1.00 91.00 85 MET A O 1
ATOM 687 N N . ASP A 1 86 ? 13.176 9.418 -17.855 1.00 90.62 86 ASP A N 1
ATOM 688 C CA . ASP A 1 86 ? 14.457 10.133 -17.902 1.00 90.62 86 ASP A CA 1
ATOM 689 C C . ASP A 1 86 ? 14.522 11.305 -16.909 1.00 90.62 86 ASP A C 1
ATOM 691 O O . ASP A 1 86 ? 13.569 11.596 -16.178 1.00 90.62 86 ASP A O 1
ATOM 695 N N . ALA A 1 87 ? 15.684 11.959 -16.859 1.00 89.19 87 ALA A N 1
ATOM 696 C CA . ALA A 1 87 ? 15.929 13.122 -16.010 1.00 89.19 87 ALA A CA 1
ATOM 697 C C . ALA A 1 87 ? 15.076 14.337 -16.415 1.00 89.19 87 ALA A C 1
ATOM 699 O O . ALA A 1 87 ? 14.779 15.192 -15.582 1.00 89.19 87 ALA A O 1
ATOM 700 N N . GLU A 1 88 ? 14.671 14.407 -17.684 1.00 89.12 88 GLU A N 1
ATOM 701 C CA . GLU A 1 88 ? 13.779 15.421 -18.236 1.00 89.12 88 GLU A CA 1
ATOM 702 C C . GLU A 1 88 ? 12.291 15.153 -17.920 1.00 89.12 88 GLU A C 1
ATOM 704 O O . GLU A 1 88 ? 11.439 15.994 -18.213 1.00 89.12 88 GLU A O 1
ATOM 709 N N . GLY A 1 89 ? 11.959 14.010 -17.306 1.00 84.88 89 GLY A N 1
ATOM 710 C CA . GLY A 1 89 ? 10.592 13.635 -16.939 1.00 84.88 89 GLY A CA 1
ATOM 711 C C . GLY A 1 89 ? 9.756 13.080 -18.097 1.00 84.88 89 GLY A C 1
ATOM 712 O O . GLY A 1 89 ? 8.528 13.053 -18.008 1.00 84.88 89 GLY A O 1
ATOM 713 N N . SER A 1 90 ? 10.391 12.626 -19.177 1.00 87.31 90 SER A N 1
ATOM 714 C CA . SER A 1 90 ? 9.748 11.918 -20.284 1.00 87.31 90 SER A CA 1
ATOM 715 C C . SER A 1 90 ? 9.812 10.393 -20.094 1.00 87.31 90 SER A C 1
ATOM 717 O O . SER A 1 90 ? 10.811 9.857 -19.610 1.00 87.31 90 SER A O 1
ATOM 719 N N . PRO A 1 91 ? 8.764 9.646 -20.490 1.00 88.38 91 PRO A N 1
ATOM 720 C CA . PRO A 1 91 ? 8.777 8.193 -20.408 1.00 88.38 91 PRO A CA 1
ATOM 721 C C . PRO A 1 91 ? 9.620 7.585 -21.535 1.00 88.38 91 PRO A C 1
ATOM 723 O O . PRO A 1 91 ? 9.349 7.795 -22.720 1.00 88.38 91 PRO A O 1
ATOM 726 N N . ARG A 1 92 ? 10.627 6.789 -21.166 1.00 89.19 92 ARG A N 1
ATOM 727 C CA . ARG A 1 92 ? 11.503 6.067 -22.100 1.00 89.19 92 ARG A CA 1
ATOM 728 C C . ARG A 1 92 ? 11.009 4.650 -22.392 1.00 89.19 92 ARG A C 1
ATOM 730 O O . ARG A 1 92 ? 10.995 4.238 -23.550 1.00 89.19 92 ARG A O 1
ATOM 737 N N . ALA A 1 93 ? 10.597 3.919 -21.359 1.00 90.06 93 ALA A N 1
ATOM 738 C CA . ALA A 1 93 ? 10.181 2.522 -21.463 1.00 90.06 93 ALA A CA 1
ATOM 739 C C . ALA A 1 93 ? 9.086 2.184 -20.441 1.00 90.06 93 ALA A C 1
ATOM 741 O O . ALA A 1 93 ? 8.975 2.841 -19.407 1.00 90.06 93 ALA A O 1
ATOM 742 N N . GLU A 1 94 ? 8.298 1.145 -20.697 1.00 92.50 94 GLU A N 1
ATOM 743 C CA . GLU A 1 94 ? 7.266 0.651 -19.778 1.00 92.50 94 GLU A CA 1
ATOM 744 C C . GLU A 1 94 ? 7.292 -0.871 -19.644 1.00 92.50 94 GLU A C 1
ATOM 746 O O . GLU A 1 94 ? 7.736 -1.578 -20.545 1.00 92.50 94 GLU A O 1
ATOM 751 N N . THR A 1 95 ? 6.810 -1.397 -18.519 1.00 92.88 95 THR A N 1
ATOM 752 C CA . THR A 1 95 ? 6.586 -2.840 -18.345 1.00 92.88 95 THR A CA 1
ATOM 753 C C . THR A 1 95 ? 5.158 -3.219 -18.724 1.00 92.88 95 THR A C 1
ATOM 755 O O . THR A 1 95 ? 4.280 -2.365 -18.879 1.00 92.88 95 THR A O 1
ATOM 758 N N . ARG A 1 96 ? 4.883 -4.525 -18.795 1.00 93.88 96 ARG A N 1
ATOM 759 C CA . ARG A 1 96 ? 3.503 -5.017 -18.857 1.00 93.88 96 ARG A CA 1
ATOM 760 C C . ARG A 1 96 ? 2.752 -4.646 -17.574 1.00 93.88 96 ARG A C 1
ATOM 762 O O . ARG A 1 96 ? 3.365 -4.437 -16.522 1.00 93.88 96 ARG A O 1
ATOM 769 N N . TRP A 1 97 ? 1.428 -4.584 -17.679 1.00 93.19 97 TRP A N 1
ATOM 770 C CA . TRP A 1 97 ? 0.532 -4.528 -16.526 1.00 93.19 97 TRP A CA 1
ATOM 771 C C . TRP A 1 97 ? 0.520 -5.868 -15.783 1.00 93.19 97 TRP A C 1
ATOM 773 O O . TRP A 1 97 ? 0.601 -6.919 -16.419 1.00 93.19 97 TRP A O 1
ATOM 783 N N . SER A 1 98 ? 0.395 -5.823 -14.456 1.00 92.38 98 SER A N 1
ATOM 784 C CA . SER A 1 98 ? 0.040 -6.985 -13.640 1.00 92.38 98 SER A CA 1
ATOM 785 C C . SER A 1 98 ? -1.370 -7.478 -13.962 1.00 92.38 98 SER A C 1
ATOM 787 O O . SER A 1 98 ? -2.224 -6.714 -14.424 1.00 92.38 98 SER A O 1
ATOM 789 N N . ASP A 1 99 ? -1.649 -8.721 -13.582 1.00 90.44 99 ASP A N 1
ATOM 790 C CA . ASP A 1 99 ? -3.023 -9.170 -13.377 1.00 90.44 99 ASP A CA 1
ATOM 791 C C . ASP A 1 99 ? -3.725 -8.308 -12.298 1.00 90.44 99 ASP A C 1
ATOM 793 O O . ASP A 1 99 ? -3.046 -7.701 -11.454 1.00 90.44 99 ASP A O 1
ATOM 797 N N . PRO A 1 100 ? -5.070 -8.214 -12.297 1.00 87.38 100 PRO A N 1
ATOM 798 C CA . PRO A 1 100 ? -5.799 -7.414 -11.315 1.00 87.38 100 PRO A CA 1
ATOM 799 C C . PRO A 1 100 ? -5.631 -7.956 -9.890 1.00 87.38 100 PRO A C 1
ATOM 801 O O . PRO A 1 100 ? -6.121 -9.033 -9.554 1.00 87.38 100 PRO A O 1
ATOM 804 N N . ILE A 1 101 ? -4.987 -7.179 -9.020 1.00 84.06 101 ILE A N 1
ATOM 805 C CA . ILE A 1 101 ? -4.800 -7.530 -7.612 1.00 84.06 101 ILE A CA 1
ATOM 806 C C . ILE A 1 101 ? -6.108 -7.264 -6.859 1.00 84.06 101 ILE A C 1
ATOM 808 O O . ILE A 1 101 ? -6.526 -6.115 -6.677 1.00 84.06 101 ILE A O 1
ATOM 812 N N . THR A 1 102 ? -6.759 -8.334 -6.403 1.00 77.44 102 THR A N 1
ATOM 813 C CA . THR A 1 102 ? -7.953 -8.268 -5.553 1.00 77.44 102 THR A CA 1
ATOM 814 C C . THR A 1 102 ? -7.552 -8.061 -4.095 1.00 77.44 102 THR A C 1
ATOM 816 O O . THR A 1 102 ? -7.218 -9.012 -3.389 1.00 77.44 102 THR A O 1
ATOM 819 N N . LEU A 1 103 ? -7.588 -6.814 -3.626 1.00 69.25 103 LEU A N 1
ATOM 820 C CA . LEU A 1 103 ? -7.409 -6.507 -2.206 1.00 69.25 103 LEU A CA 1
ATOM 821 C C . LEU A 1 103 ? -8.668 -6.890 -1.416 1.00 69.25 103 LEU A C 1
ATOM 823 O O . LEU A 1 103 ? -9.788 -6.592 -1.838 1.00 69.25 103 LEU A O 1
ATOM 827 N N . HIS A 1 104 ? -8.491 -7.501 -0.243 1.00 59.91 104 HIS A N 1
ATOM 828 C CA . HIS A 1 104 ? -9.586 -7.719 0.700 1.00 59.91 104 HIS A CA 1
ATOM 829 C C . HIS A 1 104 ? -10.073 -6.368 1.232 1.00 59.91 104 HIS A C 1
ATOM 831 O O . HIS A 1 104 ? -9.470 -5.815 2.148 1.00 59.91 104 HIS A O 1
ATOM 837 N N . GLN A 1 105 ? -11.152 -5.826 0.659 1.00 59.25 105 GLN A N 1
ATOM 838 C CA . GLN A 1 105 ? -11.667 -4.528 1.086 1.00 59.25 105 GLN A CA 1
ATOM 839 C C . GLN A 1 105 ? -12.031 -4.532 2.572 1.00 59.25 105 GLN A C 1
ATOM 841 O O . GLN A 1 105 ? -12.765 -5.390 3.068 1.00 59.25 105 GLN A O 1
ATOM 846 N N . GLY A 1 106 ? -11.529 -3.522 3.275 1.00 52.91 106 GLY A N 1
ATOM 847 C CA . GLY A 1 106 ? -11.877 -3.289 4.664 1.00 52.91 106 GLY A CA 1
ATOM 848 C C . GLY A 1 106 ? -13.318 -2.854 4.815 1.00 52.91 106 GLY A C 1
ATOM 849 O O . GLY A 1 106 ? -13.885 -2.197 3.943 1.00 52.91 106 GLY A O 1
ATOM 850 N N . ARG A 1 107 ? -13.886 -3.150 5.986 1.00 55.59 107 ARG A N 1
ATOM 851 C CA . ARG A 1 107 ? -15.104 -2.490 6.455 1.00 55.59 107 ARG A CA 1
ATOM 852 C C . ARG A 1 107 ? -14.888 -0.976 6.351 1.00 55.59 107 ARG A C 1
ATOM 854 O O . ARG A 1 107 ? -14.028 -0.437 7.044 1.00 55.59 107 ARG A O 1
AT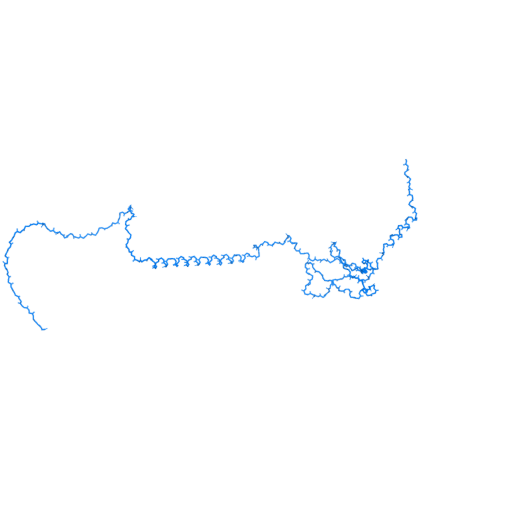OM 861 N N . ALA A 1 108 ? -15.627 -0.324 5.451 1.00 57.62 108 ALA A N 1
ATOM 862 C CA . ALA A 1 108 ? -15.438 1.086 5.121 1.00 57.62 108 ALA A CA 1
ATOM 863 C C . ALA A 1 108 ? -15.460 1.951 6.397 1.00 57.62 108 ALA A C 1
ATOM 865 O O . ALA A 1 108 ? -16.276 1.653 7.273 1.00 57.62 108 ALA A O 1
ATOM 866 N N . PRO A 1 109 ? -14.650 3.022 6.521 1.00 54.50 109 PRO A N 1
ATOM 867 C CA . PRO A 1 109 ? -14.528 3.781 7.770 1.00 54.50 109 PRO A CA 1
ATOM 868 C C . PRO A 1 109 ? -15.866 4.254 8.361 1.00 54.50 109 PRO A C 1
ATOM 870 O O . PRO A 1 109 ? -16.088 4.101 9.556 1.00 54.50 109 PRO A O 1
ATOM 873 N N . GLY A 1 110 ? -16.807 4.711 7.524 1.00 61.78 110 GLY A N 1
ATOM 874 C CA . GLY A 1 110 ? -18.163 5.104 7.948 1.00 61.78 110 GLY A CA 1
ATOM 875 C C . GLY A 1 110 ? -19.104 3.950 8.343 1.00 61.78 110 GLY A C 1
ATOM 876 O O . GLY A 1 110 ? -20.219 4.195 8.785 1.00 61.78 110 GLY A O 1
ATOM 877 N N . SER A 1 111 ? -18.672 2.696 8.188 1.00 65.25 111 SER A N 1
ATOM 878 C CA . SER A 1 111 ? -19.369 1.474 8.630 1.00 65.25 111 SER A CA 1
ATOM 879 C C . SER A 1 111 ? -18.673 0.780 9.812 1.00 65.25 111 SER A C 1
ATOM 881 O O . SER A 1 111 ? -19.095 -0.301 10.248 1.00 65.25 111 SER A O 1
ATOM 883 N N . ILE A 1 112 ? -17.597 1.386 10.328 1.00 57.94 112 ILE A N 1
ATOM 884 C CA . ILE A 1 112 ? -16.999 1.025 11.608 1.00 57.94 112 ILE A CA 1
ATOM 885 C C . ILE A 1 112 ? -17.857 1.673 12.691 1.00 57.94 112 ILE A C 1
ATOM 887 O O . ILE A 1 112 ? -17.834 2.885 12.883 1.00 57.94 112 ILE A O 1
ATOM 891 N N . ASP A 1 113 ? -18.611 0.842 13.404 1.00 58.44 113 ASP A N 1
ATOM 892 C CA . ASP A 1 113 ? -19.328 1.249 14.605 1.00 58.44 113 ASP A CA 1
ATOM 893 C C . ASP A 1 113 ? -18.312 1.567 15.717 1.00 58.44 113 ASP A C 1
ATOM 895 O O . ASP A 1 113 ? -17.871 0.687 16.459 1.00 58.44 113 ASP A O 1
ATOM 899 N N . THR A 1 114 ? -17.887 2.829 15.785 1.00 63.81 114 THR A N 1
ATOM 900 C CA . THR A 1 114 ? -17.011 3.366 16.837 1.00 63.81 114 THR A CA 1
ATOM 901 C C . THR A 1 114 ? -17.772 3.686 18.125 1.00 63.81 114 THR A C 1
ATOM 903 O O . THR A 1 114 ? -17.176 4.214 19.065 1.00 63.81 114 THR A O 1
ATOM 906 N N . TRP A 1 115 ? -19.072 3.366 18.204 1.00 65.56 115 TRP A N 1
ATOM 907 C CA . TRP A 1 115 ? -19.905 3.686 19.357 1.00 65.56 115 TRP A CA 1
ATOM 908 C C . TRP A 1 115 ? -19.357 3.031 20.639 1.00 65.56 115 TRP A C 1
ATOM 910 O O . TRP A 1 115 ? -19.292 1.796 20.721 1.00 65.56 115 TRP A O 1
ATOM 920 N N . PRO A 1 116 ? -18.988 3.815 21.676 1.00 59.50 116 PRO A N 1
ATOM 921 C CA . PRO A 1 116 ? -18.251 3.291 22.827 1.00 59.50 116 PRO A CA 1
ATOM 922 C C . PRO A 1 116 ? -18.954 2.127 23.535 1.00 59.50 116 PRO A C 1
ATOM 924 O O . PRO A 1 116 ? -18.303 1.169 23.955 1.00 59.50 116 PRO A O 1
ATOM 927 N N . ALA A 1 117 ? -20.290 2.169 23.610 1.00 57.72 117 ALA A N 1
ATOM 928 C CA . ALA A 1 117 ? -21.083 1.255 24.430 1.00 57.72 117 ALA A CA 1
ATOM 929 C C . ALA A 1 117 ? -20.899 -0.237 24.086 1.00 57.72 117 ALA A C 1
ATOM 931 O O . ALA A 1 117 ? -21.048 -1.076 24.973 1.00 57.72 117 ALA A O 1
ATOM 932 N N . ARG A 1 118 ? -20.532 -0.592 22.842 1.00 59.50 118 ARG A N 1
ATOM 933 C CA . ARG A 1 118 ? -20.303 -1.999 22.455 1.00 59.50 118 ARG A CA 1
ATOM 934 C C . ARG A 1 118 ? -18.932 -2.557 22.853 1.00 59.50 118 ARG A C 1
ATOM 936 O O . ARG A 1 118 ? -18.802 -3.771 22.968 1.00 59.50 118 ARG A O 1
ATOM 943 N N . ARG A 1 119 ? -17.917 -1.710 23.063 1.00 64.06 119 ARG A N 1
ATOM 944 C CA . ARG A 1 119 ? -16.551 -2.131 23.447 1.00 64.06 119 ARG A CA 1
ATOM 945 C C . ARG A 1 119 ? -16.237 -1.862 24.920 1.00 64.06 119 ARG A C 1
ATOM 947 O O . ARG A 1 119 ? -15.486 -2.629 25.511 1.00 64.06 119 ARG A O 1
ATOM 954 N N . SER A 1 120 ? -16.799 -0.807 25.515 1.00 69.94 120 SER A N 1
ATOM 955 C CA . SER A 1 120 ? -16.508 -0.399 26.898 1.00 69.94 120 SER A CA 1
ATOM 956 C C . SER A 1 120 ? -17.614 -0.718 27.908 1.00 69.94 120 SER A C 1
ATOM 958 O O . SER A 1 120 ? -17.445 -0.389 29.078 1.00 69.94 120 SER A O 1
ATOM 960 N N . GLY A 1 121 ? -18.707 -1.387 27.516 1.00 71.38 121 GLY A N 1
ATOM 961 C CA . GLY A 1 121 ? -19.830 -1.697 28.416 1.00 71.38 121 GLY A CA 1
ATOM 962 C C . GLY A 1 121 ? -19.399 -2.343 29.740 1.00 71.38 121 GLY A C 1
ATOM 963 O O . GLY A 1 121 ? -19.768 -1.858 30.804 1.00 71.38 121 GLY A O 1
ATOM 964 N N . VAL A 1 122 ? -18.522 -3.354 29.691 1.00 81.62 122 VAL A N 1
ATOM 965 C CA . VAL A 1 122 ? -17.949 -3.995 30.894 1.00 81.62 122 VAL A CA 1
ATOM 966 C C . VAL A 1 122 ? -17.154 -3.000 31.749 1.00 81.62 122 VAL A C 1
ATOM 968 O O . VAL A 1 122 ? -17.294 -2.990 32.967 1.00 81.62 122 VAL A O 1
ATOM 971 N N . MET A 1 123 ? -16.365 -2.119 31.128 1.00 86.62 123 MET A N 1
ATOM 972 C CA . MET A 1 123 ? -15.575 -1.109 31.839 1.00 86.62 123 MET A CA 1
ATOM 973 C C . MET A 1 123 ? -16.463 -0.051 32.510 1.00 86.62 123 MET A C 1
ATOM 975 O O . MET A 1 123 ? -16.194 0.317 33.647 1.00 86.62 123 MET A O 1
ATOM 979 N N . ILE A 1 124 ? -17.542 0.393 31.854 1.00 87.19 124 ILE A N 1
ATOM 980 C CA . ILE A 1 124 ? -18.517 1.343 32.421 1.00 87.19 124 ILE A CA 1
ATOM 981 C C . ILE A 1 124 ? -19.292 0.703 33.584 1.00 87.19 124 ILE A C 1
ATOM 983 O O . ILE A 1 124 ? -19.486 1.333 34.622 1.00 87.19 124 ILE A O 1
ATOM 987 N N . VAL A 1 125 ? -19.711 -0.559 33.449 1.00 90.06 125 VAL A N 1
ATOM 988 C CA . VAL A 1 125 ? -20.394 -1.295 34.527 1.00 90.06 125 VAL A CA 1
ATOM 989 C C . VAL A 1 125 ? -19.468 -1.485 35.736 1.00 90.06 125 VAL A C 1
ATOM 991 O O . VAL A 1 125 ? -19.873 -1.216 36.862 1.00 90.06 125 VAL A O 1
ATOM 994 N N . ILE A 1 126 ? -18.202 -1.859 35.527 1.00 89.12 126 ILE A N 1
ATOM 995 C CA . ILE A 1 126 ? -17.232 -1.998 36.623 1.00 89.12 126 ILE A CA 1
ATOM 996 C C . ILE A 1 126 ? -16.966 -0.650 37.313 1.00 89.12 126 ILE A C 1
ATOM 998 O O . ILE A 1 126 ? -17.011 -0.586 38.540 1.00 89.12 126 ILE A O 1
ATOM 1002 N N . THR A 1 127 ? -16.730 0.440 36.572 1.00 92.62 127 THR A N 1
ATOM 1003 C CA . THR A 1 127 ? -16.447 1.747 37.195 1.00 92.62 127 THR A CA 1
ATOM 1004 C C . THR A 1 127 ? -17.652 2.316 37.939 1.00 92.62 127 THR A C 1
ATOM 1006 O O . THR A 1 127 ? -17.475 2.891 39.010 1.00 92.62 127 THR A O 1
ATOM 1009 N N . THR A 1 128 ? -18.876 2.123 37.440 1.00 94.25 128 THR A N 1
ATOM 1010 C CA . THR A 1 128 ? -20.104 2.554 38.136 1.00 94.25 128 THR A CA 1
ATOM 1011 C C . THR A 1 128 ? -20.385 1.746 39.404 1.00 94.25 128 THR A C 1
ATOM 1013 O O . THR A 1 128 ? -20.733 2.338 40.428 1.00 94.25 128 THR A O 1
ATOM 1016 N N . ILE A 1 129 ? -20.161 0.427 39.397 1.00 96.00 129 ILE A N 1
ATOM 1017 C CA . ILE A 1 129 ? -20.258 -0.412 40.604 1.00 96.00 129 ILE A CA 1
ATOM 1018 C C . ILE A 1 129 ? -19.190 -0.012 41.634 1.00 96.00 129 ILE A C 1
ATOM 1020 O O . ILE A 1 129 ? -19.519 0.222 42.795 1.00 96.00 129 ILE A O 1
ATOM 1024 N N . LEU A 1 130 ? -17.925 0.131 41.226 1.00 96.38 130 LEU A N 1
ATOM 1025 C CA . LEU A 1 130 ? -16.844 0.523 42.140 1.00 96.38 130 LEU A CA 1
ATOM 1026 C C . LEU A 1 130 ? -17.052 1.934 42.712 1.00 96.38 130 LEU A C 1
ATOM 1028 O O . LEU A 1 130 ? -16.867 2.141 43.909 1.00 96.38 130 LEU A O 1
ATOM 1032 N N . SER A 1 131 ? -17.481 2.888 41.879 1.00 96.81 131 SER A N 1
ATOM 1033 C CA . SER A 1 131 ? -17.759 4.270 42.291 1.00 96.81 131 SER A CA 1
ATOM 1034 C C . SER A 1 131 ? -18.934 4.356 43.269 1.00 96.81 131 SER A C 1
ATOM 1036 O O . SER A 1 131 ? -18.826 5.010 44.306 1.00 96.81 131 SER A O 1
ATOM 1038 N N . SER A 1 132 ? -20.036 3.644 43.002 1.00 97.00 132 SER A N 1
ATOM 1039 C CA . SER A 1 132 ? -21.191 3.621 43.910 1.00 97.00 132 SER A CA 1
ATOM 1040 C C . SER A 1 132 ? -20.878 2.936 45.243 1.00 97.00 132 SER A C 1
ATOM 1042 O O . SER A 1 132 ? -21.221 3.482 46.290 1.00 97.00 132 SER A O 1
ATOM 1044 N N . LEU A 1 133 ? -20.159 1.806 45.238 1.00 97.31 133 LEU A N 1
ATOM 1045 C CA . LEU A 1 133 ? -19.718 1.131 46.463 1.00 97.31 133 LEU A CA 1
ATOM 1046 C C . LEU A 1 133 ? -18.794 2.030 47.305 1.00 97.31 133 LEU A C 1
ATOM 1048 O O . LEU A 1 133 ? -19.005 2.176 48.509 1.00 97.31 133 LEU A O 1
ATOM 1052 N N . ALA A 1 134 ? -17.801 2.666 46.675 1.00 97.38 134 ALA A N 1
ATOM 1053 C CA . ALA A 1 134 ? -16.879 3.579 47.348 1.00 97.38 134 ALA A CA 1
ATOM 1054 C C . ALA A 1 134 ? -17.599 4.818 47.909 1.00 97.38 134 ALA A C 1
ATOM 1056 O O . ALA A 1 134 ? -17.330 5.226 49.038 1.00 97.38 134 ALA A O 1
ATOM 1057 N N . GLY A 1 135 ? -18.552 5.382 47.159 1.00 97.12 135 GLY A N 1
ATOM 1058 C CA . GLY A 1 135 ? -19.378 6.507 47.598 1.00 97.12 135 GLY A CA 1
ATOM 1059 C C . GLY A 1 135 ? -20.268 6.165 48.795 1.00 97.12 135 GLY A C 1
ATOM 1060 O O . GLY A 1 135 ? -20.318 6.933 49.754 1.00 97.12 135 GLY A O 1
ATOM 1061 N N . LEU A 1 136 ? -20.916 4.994 48.789 1.00 96.94 136 LEU A N 1
ATOM 1062 C CA . LEU A 1 136 ? -21.711 4.506 49.923 1.00 96.94 136 LEU A CA 1
ATOM 1063 C C . LEU A 1 136 ? -20.846 4.261 51.166 1.00 96.94 136 LEU A C 1
ATOM 1065 O O . LEU A 1 136 ? -21.245 4.634 52.268 1.00 96.94 136 LEU A O 1
ATOM 1069 N N . LEU A 1 137 ? -19.649 3.689 50.996 1.00 96.94 137 LEU A N 1
ATOM 1070 C CA . LEU A 1 137 ? -18.704 3.463 52.091 1.00 96.94 137 LEU A CA 1
ATOM 1071 C C . LEU A 1 137 ? -18.214 4.788 52.700 1.00 96.94 137 LEU A C 1
ATOM 1073 O O . LEU A 1 137 ? -18.204 4.938 53.922 1.00 96.94 137 LEU A O 1
ATOM 1077 N N . LEU A 1 138 ? -17.867 5.766 51.857 1.00 97.44 138 LEU A N 1
ATOM 1078 C CA . LEU A 1 138 ? -17.462 7.104 52.290 1.00 97.44 138 LEU A CA 1
ATOM 1079 C C . LEU A 1 138 ? -18.605 7.832 53.010 1.00 97.44 138 LEU A C 1
ATOM 1081 O O . LEU A 1 138 ? -18.384 8.416 54.067 1.00 97.44 138 LEU A O 1
ATOM 1085 N N . LEU A 1 139 ? -19.831 7.765 52.483 1.00 97.69 139 LEU A N 1
ATOM 1086 C CA . LEU A 1 139 ? -21.008 8.379 53.100 1.00 97.69 139 LEU A CA 1
ATOM 1087 C C . LEU A 1 139 ? -21.331 7.753 54.464 1.00 97.69 139 LEU A C 1
ATOM 1089 O O . LEU A 1 139 ? -21.611 8.479 55.416 1.00 97.69 139 LEU A O 1
ATOM 1093 N N . ALA A 1 140 ? -21.239 6.426 54.588 1.00 96.88 140 ALA A N 1
ATOM 1094 C CA . ALA A 1 140 ? -21.416 5.728 55.859 1.00 96.88 140 ALA A CA 1
ATOM 1095 C C . ALA A 1 140 ? -20.326 6.105 56.880 1.00 96.88 140 ALA A C 1
ATOM 1097 O O . ALA A 1 140 ? -20.635 6.326 58.051 1.00 96.88 140 ALA A O 1
ATOM 1098 N N . PHE A 1 141 ? -19.069 6.240 56.445 1.00 96.81 141 PHE A N 1
ATOM 1099 C CA . PHE A 1 141 ? -17.968 6.698 57.296 1.00 96.81 141 PHE A CA 1
ATOM 1100 C C . PHE A 1 141 ? -18.141 8.158 57.743 1.00 96.81 141 PHE A C 1
ATOM 1102 O O . PHE A 1 141 ? -17.925 8.472 58.915 1.00 96.81 141 PHE A O 1
ATOM 1109 N N . LEU A 1 142 ? -18.588 9.046 56.851 1.00 96.19 142 LEU A N 1
ATOM 1110 C CA . LEU A 1 142 ? -18.921 10.430 57.194 1.00 96.19 142 LEU A CA 1
ATOM 1111 C C . LEU A 1 142 ? -20.077 10.477 58.198 1.00 96.19 142 LEU A C 1
ATOM 1113 O O . LEU A 1 142 ? -19.931 11.084 59.249 1.00 96.19 142 LEU A O 1
ATOM 1117 N N . ALA A 1 143 ? -21.172 9.750 57.964 1.00 95.44 143 ALA A N 1
ATOM 1118 C CA . ALA A 1 143 ? -22.288 9.682 58.908 1.00 95.44 143 ALA A CA 1
ATOM 1119 C C . ALA A 1 143 ? -21.858 9.136 60.284 1.00 95.44 143 ALA A C 1
ATOM 1121 O O . ALA A 1 143 ? -22.189 9.721 61.314 1.00 95.44 143 ALA A O 1
ATOM 1122 N N . ALA A 1 144 ? -21.074 8.053 60.318 1.00 93.94 144 ALA A N 1
ATOM 1123 C CA . ALA A 1 144 ? -20.579 7.464 61.559 1.00 93.94 144 ALA A CA 1
ATOM 1124 C C . ALA A 1 144 ? -19.618 8.399 62.310 1.00 93.94 144 ALA A C 1
ATOM 1126 O O . ALA A 1 144 ? -19.745 8.555 63.524 1.00 93.94 144 ALA A O 1
ATOM 1127 N N . SER A 1 145 ? -18.685 9.049 61.611 1.00 91.81 145 SER A N 1
ATOM 1128 C CA . SER A 1 145 ? -17.757 10.008 62.223 1.00 91.81 145 SER A CA 1
ATOM 1129 C C . SER A 1 145 ? -18.478 11.270 62.705 1.00 91.81 145 SER A C 1
ATOM 1131 O O . SER A 1 145 ? -18.209 11.710 63.818 1.00 91.81 145 SER A O 1
ATOM 1133 N N . THR A 1 146 ? -19.469 11.778 61.967 1.00 92.06 146 THR A N 1
ATOM 1134 C CA . THR A 1 146 ? -20.359 12.864 62.401 1.00 92.06 146 THR A CA 1
ATOM 1135 C C . THR A 1 146 ? -21.160 12.490 63.653 1.00 92.06 146 THR A C 1
ATOM 1137 O O . THR A 1 146 ? -21.164 13.257 64.610 1.00 92.06 146 THR A O 1
ATOM 1140 N N . VAL A 1 147 ? -21.781 11.303 63.712 1.00 90.50 147 VAL A N 1
ATOM 1141 C CA . VAL A 1 147 ? -22.498 10.831 64.916 1.00 90.50 147 VAL A CA 1
ATOM 1142 C C . VAL A 1 147 ? -21.548 10.677 66.105 1.00 90.50 147 VAL A C 1
ATOM 1144 O O . VAL A 1 147 ? -21.882 11.105 67.206 1.00 90.50 147 VAL A O 1
ATOM 1147 N N . ARG A 1 148 ? -20.348 10.116 65.897 1.00 87.75 148 ARG A N 1
ATOM 1148 C CA . ARG A 1 148 ? -19.336 9.984 66.957 1.00 87.75 148 ARG A CA 1
ATOM 1149 C C . ARG A 1 148 ? -18.852 11.342 67.457 1.00 87.75 148 ARG A C 1
ATOM 1151 O O . ARG A 1 148 ? -18.778 11.541 68.663 1.00 87.75 148 ARG A O 1
ATOM 1158 N N . PHE A 1 149 ? -18.588 12.279 66.554 1.00 85.44 149 PHE A N 1
ATOM 1159 C CA . PHE A 1 149 ? -18.197 13.647 66.877 1.00 85.44 149 PHE A CA 1
ATOM 1160 C C . PHE A 1 149 ? -19.293 14.375 67.663 1.00 85.44 149 PHE A C 1
ATOM 1162 O O . PHE A 1 149 ? -19.007 14.923 68.724 1.00 85.44 149 PHE A O 1
ATOM 1169 N N . PHE A 1 150 ? -20.557 14.292 67.233 1.00 80.00 150 PHE A N 1
ATOM 1170 C CA . PHE A 1 150 ? -21.680 14.832 68.004 1.00 80.00 150 PHE A CA 1
ATOM 1171 C C . PHE A 1 150 ? -21.824 14.161 69.378 1.00 80.00 150 PHE A C 1
ATOM 1173 O O . PHE A 1 150 ? -22.052 14.871 70.347 1.00 80.00 150 PHE A O 1
ATOM 1180 N N . SER A 1 151 ? -21.611 12.845 69.506 1.00 77.00 151 SER A N 1
ATOM 1181 C CA . SER A 1 151 ? -21.637 12.158 70.813 1.00 77.00 151 SER A CA 1
ATOM 1182 C C . SER A 1 151 ? -20.439 12.456 71.726 1.00 77.00 151 SER A C 1
ATOM 1184 O O . SER A 1 151 ? -20.492 12.141 72.906 1.00 77.00 151 SER A O 1
ATOM 1186 N N . LEU A 1 152 ? -19.353 13.023 71.189 1.00 77.75 152 LEU A N 1
ATOM 1187 C CA . LEU A 1 152 ? -18.194 13.477 71.969 1.00 77.75 152 LEU A CA 1
ATOM 1188 C C . LEU A 1 152 ? -18.292 14.964 72.335 1.00 77.75 152 LEU A C 1
ATOM 1190 O O . LEU A 1 152 ? -17.730 15.379 73.343 1.00 77.75 152 LEU A O 1
ATOM 1194 N N . TRP A 1 153 ? -18.975 15.767 71.512 1.00 69.25 153 TRP A N 1
ATOM 1195 C CA . TRP A 1 153 ? -19.159 17.203 71.742 1.00 69.25 153 TRP A CA 1
ATOM 1196 C C . TRP A 1 153 ? -20.409 17.509 72.577 1.00 69.25 153 TRP A C 1
ATOM 1198 O O . TRP A 1 153 ? -20.424 18.505 73.294 1.00 69.25 153 TRP A O 1
ATOM 1208 N N . LEU A 1 154 ? -21.453 16.679 72.501 1.00 60.72 154 LEU A N 1
ATOM 1209 C CA . LEU A 1 154 ? -22.647 16.790 73.335 1.00 60.72 154 LEU A CA 1
ATOM 1210 C C . LEU A 1 154 ? -22.437 15.976 74.626 1.00 60.72 154 LEU A C 1
ATOM 1212 O O . LEU A 1 154 ? -22.442 14.746 74.549 1.00 60.72 154 LEU A O 1
ATOM 1216 N N . PRO A 1 155 ? -22.259 16.613 75.800 1.00 55.19 155 PRO A N 1
ATOM 1217 C CA . PRO A 1 155 ? -22.236 15.893 77.065 1.00 55.19 155 PRO A CA 1
ATOM 1218 C C . PRO A 1 155 ? -23.612 15.272 77.314 1.00 55.19 155 PRO A C 1
ATOM 1220 O O . PRO A 1 155 ? -24.638 15.871 76.982 1.00 55.19 155 PRO A O 1
ATOM 1223 N N . GLU A 1 156 ? -23.640 14.084 77.913 1.00 65.38 156 GLU A N 1
ATOM 1224 C CA . GLU A 1 156 ? -24.883 13.497 78.406 1.00 65.38 156 GLU A CA 1
ATOM 1225 C C . GLU A 1 156 ? -25.393 14.321 79.597 1.00 65.38 156 GLU A C 1
ATOM 1227 O O . GLU A 1 156 ? -24.867 14.211 80.698 1.00 65.38 156 GLU A O 1
ATOM 1232 N N . GLU A 1 157 ? -26.421 15.138 79.371 1.00 44.91 157 GLU A N 1
ATOM 1233 C CA . GLU A 1 157 ? -27.181 15.808 80.428 1.00 44.91 157 GLU A CA 1
ATOM 1234 C C . GLU A 1 157 ? -28.671 15.811 80.029 1.00 44.91 157 GLU A C 1
ATOM 1236 O O . GLU A 1 157 ? -29.043 16.226 78.928 1.00 44.91 157 GLU A O 1
ATOM 1241 N N . ALA A 1 158 ? -29.527 15.270 80.896 1.00 56.78 158 ALA A N 1
ATOM 1242 C CA . ALA A 1 158 ? -30.961 15.053 80.654 1.00 56.78 158 ALA A CA 1
ATOM 1243 C C . ALA A 1 158 ? -31.823 16.208 81.227 1.00 56.78 158 ALA A C 1
ATOM 1245 O O . ALA A 1 158 ? -31.276 17.133 81.823 1.00 56.78 158 ALA A O 1
ATOM 1246 N N . PRO A 1 159 ? -33.173 16.141 81.218 1.00 57.88 159 PRO A N 1
ATOM 1247 C CA . PRO A 1 159 ? -34.124 15.601 80.237 1.00 57.88 159 PRO A CA 1
ATOM 1248 C C . PRO A 1 159 ? -34.943 16.738 79.561 1.00 57.88 159 PRO A C 1
ATOM 1250 O O . PRO A 1 159 ? -35.018 17.851 80.080 1.00 57.88 159 PRO A O 1
ATOM 1253 N N . SER A 1 160 ? -35.632 16.490 78.437 1.00 34.12 160 SER A N 1
ATOM 1254 C CA . SER A 1 160 ? -36.463 17.533 77.798 1.00 34.12 160 SER A CA 1
ATOM 1255 C C . SER A 1 160 ? -37.861 17.678 78.436 1.00 34.12 160 SER A C 1
ATOM 1257 O O . SER A 1 160 ? -38.558 16.676 78.624 1.00 34.12 160 SER A O 1
ATOM 1259 N N . PRO A 1 161 ? -38.319 18.908 78.749 1.00 46.62 161 PRO A N 1
ATOM 1260 C CA . PRO A 1 161 ? -39.651 19.139 79.293 1.00 46.62 161 PRO A CA 1
ATOM 1261 C C . PRO A 1 161 ? -40.737 19.142 78.205 1.00 46.62 161 PRO A C 1
ATOM 1263 O O . PRO A 1 161 ? -40.537 19.613 77.090 1.00 46.62 161 PRO A O 1
ATOM 1266 N N . GLU A 1 162 ? -41.900 18.622 78.594 1.00 41.97 162 GLU A N 1
ATOM 1267 C CA . GLU A 1 162 ? -43.246 18.838 78.046 1.00 41.97 162 GLU A CA 1
ATOM 1268 C C . GLU A 1 162 ? -43.396 19.517 76.666 1.00 41.97 162 GLU A C 1
ATOM 1270 O O . GLU A 1 162 ? -43.437 20.740 76.582 1.00 41.97 162 GLU A O 1
ATOM 1275 N N . GLN A 1 163 ? -43.709 18.733 75.622 1.00 41.47 163 GLN A N 1
ATOM 1276 C CA . GLN A 1 163 ? -44.799 19.070 74.684 1.00 41.47 163 GLN A CA 1
ATOM 1277 C C . GLN A 1 163 ? -45.154 17.916 73.727 1.00 41.47 163 GLN A C 1
ATOM 1279 O O . GLN A 1 163 ? -44.700 17.853 72.591 1.00 41.47 163 GLN A O 1
ATOM 1284 N N . LEU A 1 164 ? -46.074 17.044 74.154 1.00 37.53 164 LEU A N 1
ATOM 1285 C CA . LEU A 1 164 ? -47.116 16.514 73.261 1.00 37.53 164 LEU A CA 1
ATOM 1286 C C . LEU A 1 164 ? -48.369 16.173 74.078 1.00 37.53 164 LEU A C 1
ATOM 1288 O O . LEU A 1 164 ? -48.715 15.026 74.359 1.00 37.53 164 LEU A O 1
ATOM 1292 N N . ARG A 1 165 ? -49.067 17.233 74.491 1.00 44.41 165 ARG A N 1
ATOM 1293 C CA . ARG A 1 165 ? -50.411 17.136 75.056 1.00 44.41 165 ARG A CA 1
ATOM 1294 C C . ARG A 1 165 ? -51.377 16.752 73.925 1.00 44.41 165 ARG A C 1
ATOM 1296 O O . ARG A 1 165 ? -51.791 17.646 73.204 1.00 44.41 165 ARG A O 1
ATOM 1303 N N . ILE A 1 166 ? -51.733 15.469 73.788 1.00 44.16 166 ILE A N 1
ATOM 1304 C CA . ILE A 1 166 ? -53.081 14.941 73.456 1.00 44.16 166 ILE A CA 1
ATOM 1305 C C . ILE A 1 166 ? -53.026 13.401 73.331 1.00 44.16 166 ILE A C 1
ATOM 1307 O O . ILE A 1 166 ? -52.186 12.855 72.628 1.00 44.16 166 ILE A O 1
ATOM 1311 N N . GLY A 1 167 ? -53.984 12.710 73.963 1.00 47.59 167 GLY A N 1
ATOM 1312 C CA . GLY A 1 167 ? -54.477 11.406 73.494 1.00 47.59 167 GLY A CA 1
ATOM 1313 C C . GLY A 1 167 ? -53.656 10.136 73.771 1.00 47.59 167 GLY A C 1
ATOM 1314 O O . GLY A 1 167 ? -53.166 9.525 72.833 1.00 47.59 167 GLY A O 1
ATOM 1315 N N . SER A 1 168 ? -53.678 9.624 75.010 1.00 43.88 168 SER A N 1
ATOM 1316 C CA . SER A 1 168 ? -54.262 8.288 75.281 1.00 43.88 168 SER A CA 1
ATOM 1317 C C . SER A 1 168 ? -54.244 7.945 76.776 1.00 43.88 168 SER A C 1
ATOM 1319 O O . SER A 1 168 ? -53.198 7.757 77.393 1.00 43.88 168 SER A O 1
ATOM 1321 N N . PHE A 1 169 ? -55.431 7.829 77.366 1.00 53.53 169 PHE A N 1
ATOM 1322 C CA . PHE A 1 169 ? -55.626 7.395 78.747 1.00 53.53 169 PHE A CA 1
ATOM 1323 C C . PHE A 1 169 ? -55.601 5.858 78.843 1.00 53.53 169 PHE A C 1
ATOM 1325 O O . PHE A 1 169 ? -56.571 5.203 78.472 1.00 53.53 169 PHE A O 1
ATOM 1332 N N . LYS A 1 170 ? -54.517 5.288 79.386 1.00 48.75 170 LYS A N 1
ATOM 1333 C CA . LYS A 1 170 ? -54.447 3.976 80.071 1.00 48.75 170 LYS A CA 1
ATOM 1334 C C . LYS A 1 170 ? -53.132 3.932 80.873 1.00 48.75 170 LYS A C 1
ATOM 1336 O O . LYS A 1 170 ? -52.077 4.096 80.286 1.00 48.75 170 LYS A O 1
ATOM 1341 N N . GLY A 1 171 ? -53.071 3.692 82.180 1.00 53.09 171 GLY A N 1
ATOM 1342 C CA . GLY A 1 171 ? -54.124 3.376 83.140 1.00 53.09 171 GLY A CA 1
ATOM 1343 C C . GLY A 1 171 ? -53.761 2.152 83.981 1.00 53.09 171 GLY A C 1
ATOM 1344 O O . GLY A 1 171 ? -54.061 1.033 83.578 1.00 53.09 171 GLY A O 1
ATOM 1345 N N . LYS A 1 172 ? -53.194 2.369 85.174 1.00 45.50 172 LYS A N 1
ATOM 1346 C CA . LYS A 1 172 ? -53.378 1.511 86.359 1.00 45.50 172 LYS A CA 1
ATOM 1347 C C . LYS A 1 172 ? -53.028 2.305 87.621 1.00 45.50 172 LYS A C 1
ATOM 1349 O O . LYS A 1 172 ? -51.973 2.923 87.696 1.00 45.50 172 LYS A O 1
ATOM 1354 N N . ARG A 1 173 ? -53.953 2.317 88.584 1.00 50.75 173 ARG A N 1
ATOM 1355 C CA . ARG A 1 173 ? -53.790 2.969 89.890 1.00 50.75 173 ARG A CA 1
ATOM 1356 C C . ARG A 1 173 ? -52.875 2.113 90.765 1.00 50.75 173 ARG A C 1
ATOM 1358 O O . ARG A 1 173 ? -53.163 0.930 90.929 1.00 50.75 173 ARG A O 1
ATOM 1365 N N . TYR A 1 174 ? -51.852 2.714 91.365 1.00 48.06 174 TYR A N 1
ATOM 1366 C CA . TYR A 1 174 ? -51.191 2.136 92.534 1.00 48.06 174 TYR A CA 1
ATOM 1367 C C . TYR A 1 174 ? -51.953 2.587 93.779 1.00 48.06 174 TYR A C 1
ATOM 1369 O O . TYR A 1 174 ? -52.197 3.776 93.973 1.00 48.06 174 TYR A O 1
ATOM 1377 N N . MET A 1 175 ? -52.403 1.620 94.573 1.00 52.62 175 MET A N 1
ATOM 1378 C CA . MET A 1 175 ? -53.239 1.846 95.749 1.00 52.62 175 MET A CA 1
ATOM 1379 C C . MET A 1 175 ? -52.350 1.929 96.991 1.00 52.62 175 MET A C 1
ATOM 1381 O O . MET A 1 175 ? -52.285 0.991 97.783 1.00 52.62 175 MET A O 1
ATOM 1385 N N . THR A 1 176 ? -51.629 3.042 97.138 1.00 59.53 176 THR A N 1
ATOM 1386 C CA . THR A 1 176 ? -50.884 3.317 98.370 1.00 59.53 176 THR A CA 1
ATOM 1387 C C . THR A 1 176 ? -51.877 3.751 99.442 1.00 59.53 176 THR A C 1
ATOM 1389 O O . THR A 1 176 ? -52.588 4.742 99.297 1.00 59.53 176 THR A O 1
ATOM 1392 N N . HIS A 1 177 ? -51.966 2.947 100.491 1.00 58.28 177 HIS A N 1
ATOM 1393 C CA . HIS A 1 177 ? -52.838 3.138 101.645 1.00 58.28 177 HIS A CA 1
ATOM 1394 C C . HIS A 1 177 ? -52.503 4.449 102.369 1.00 58.28 177 HIS A C 1
ATOM 1396 O O . HIS A 1 177 ? -51.340 4.745 102.639 1.00 58.28 177 HIS A O 1
ATOM 1402 N N . HIS A 1 178 ? -53.536 5.230 102.687 1.00 50.34 178 HIS A N 1
ATOM 1403 C CA . HIS A 1 178 ? -53.395 6.476 103.431 1.00 50.34 178 HIS A CA 1
ATOM 1404 C C . HIS A 1 178 ? -52.891 6.212 104.856 1.00 50.34 178 HIS A C 1
ATOM 1406 O O . HIS A 1 178 ? -53.492 5.427 105.587 1.00 50.34 178 HIS A O 1
ATOM 1412 N N . ILE A 1 179 ? -51.865 6.955 105.275 1.00 49.72 179 ILE A N 1
ATOM 1413 C CA . ILE A 1 179 ? -51.648 7.292 106.685 1.00 49.72 179 ILE A CA 1
ATOM 1414 C C . ILE A 1 179 ? -52.260 8.687 106.879 1.00 49.72 179 ILE A C 1
ATOM 1416 O O . ILE A 1 179 ? -51.785 9.629 106.239 1.00 49.72 179 ILE A O 1
ATOM 1420 N N . PRO A 1 180 ? -53.321 8.853 107.687 1.00 46.53 180 PRO A N 1
ATOM 1421 C CA . PRO A 1 180 ? -53.871 10.170 107.976 1.00 46.53 180 PRO A CA 1
ATOM 1422 C C . PRO A 1 180 ? -53.039 10.872 109.067 1.00 46.53 180 PRO A C 1
ATOM 1424 O O . PRO A 1 180 ? -52.861 10.299 110.142 1.00 46.53 180 PRO A O 1
ATOM 1427 N N . PRO A 1 181 ? -52.562 12.111 108.856 1.00 45.97 181 PRO A N 1
ATOM 1428 C CA . PRO A 1 181 ? -52.193 12.982 109.964 1.00 45.97 181 PRO A CA 1
ATOM 1429 C C . PRO A 1 181 ? -53.478 13.518 110.614 1.00 45.97 181 PRO A C 1
ATOM 1431 O O . PRO A 1 181 ? -54.305 14.139 109.946 1.00 45.97 181 PRO A O 1
ATOM 1434 N N . SER A 1 182 ? -53.664 13.243 111.905 1.00 39.19 182 SER A N 1
ATOM 1435 C CA . SER A 1 182 ? -54.783 13.761 112.699 1.00 39.19 182 SER A CA 1
ATOM 1436 C C . SER A 1 182 ? -54.614 15.246 113.055 1.00 39.19 182 SER A C 1
ATOM 1438 O O . SER A 1 182 ? -53.528 15.810 112.938 1.00 39.19 182 SER A O 1
ATOM 1440 N N . GLU A 1 183 ? -55.722 15.864 113.462 1.00 44.34 183 GLU A N 1
ATOM 1441 C CA . GLU A 1 183 ? -55.961 17.311 113.474 1.00 44.34 183 GLU A CA 1
ATOM 1442 C C . GLU A 1 183 ? -55.089 18.167 114.413 1.00 44.34 183 GLU A C 1
ATOM 1444 O O . GLU A 1 183 ? -54.438 17.707 115.351 1.00 44.34 183 GLU A O 1
ATOM 1449 N N . THR A 1 184 ? -55.114 19.469 114.128 1.00 38.66 184 THR A N 1
ATOM 1450 C CA . THR A 1 184 ? -54.362 20.537 114.790 1.00 38.66 184 THR A CA 1
ATOM 1451 C C . THR A 1 184 ? -54.959 20.947 116.146 1.00 38.66 184 THR A C 1
ATOM 1453 O O . THR A 1 184 ? -56.173 21.072 116.277 1.00 38.66 184 THR A O 1
ATOM 1456 N N . THR A 1 185 ? -54.084 21.414 117.048 1.00 34.72 185 THR A N 1
ATOM 1457 C CA . THR A 1 185 ? -54.365 22.328 118.186 1.00 34.72 185 THR A CA 1
ATOM 1458 C C . THR A 1 185 ? -54.780 21.695 119.524 1.00 34.72 185 THR A C 1
ATOM 1460 O O . THR A 1 185 ? -55.797 21.015 119.613 1.00 34.72 185 THR A O 1
ATOM 1463 N N . THR A 1 186 ? -54.062 22.118 120.583 1.00 36.97 186 THR A N 1
ATOM 1464 C CA . THR A 1 186 ? -54.487 22.342 121.997 1.00 36.97 186 THR A CA 1
ATOM 1465 C C . THR A 1 186 ? -53.647 21.580 123.047 1.00 36.97 186 THR A C 1
ATOM 1467 O O . THR A 1 186 ? -53.721 20.364 123.165 1.00 36.97 186 THR A O 1
ATOM 1470 N N . LEU A 1 187 ? -52.855 22.328 123.835 1.00 39.28 187 LEU A N 1
ATOM 1471 C CA . LEU A 1 187 ? -52.282 21.934 125.148 1.00 39.28 187 LEU A CA 1
ATOM 1472 C C . LEU A 1 187 ? -53.408 21.900 126.221 1.00 39.28 187 LEU A C 1
ATOM 1474 O O . LEU A 1 187 ? -54.424 22.539 125.944 1.00 39.28 187 LEU A O 1
ATOM 1478 N N . PRO A 1 188 ? -53.272 21.340 127.457 1.00 50.97 188 PRO A N 1
ATOM 1479 C CA . PRO A 1 188 ? -52.043 21.032 128.224 1.00 50.97 188 PRO A CA 1
ATOM 1480 C C . PRO A 1 188 ? -52.107 19.724 129.082 1.00 50.97 188 PRO A C 1
ATOM 1482 O O . PRO A 1 188 ? -53.049 18.955 128.955 1.00 50.97 188 PRO A O 1
ATOM 1485 N N . VAL A 1 189 ? -51.162 19.558 130.038 1.00 37.41 189 VAL A N 1
ATOM 1486 C CA . VAL A 1 189 ? -51.149 18.564 131.160 1.00 37.41 189 VAL A CA 1
ATOM 1487 C C . VAL A 1 189 ? -50.925 17.101 130.705 1.00 37.41 189 VAL A C 1
ATOM 1489 O O . VAL A 1 189 ? -51.465 16.683 129.696 1.00 37.41 189 VAL A O 1
ATOM 1492 N N . GLY A 1 190 ? -50.155 16.222 131.360 1.00 33.34 190 GLY A N 1
ATOM 1493 C CA . GLY A 1 190 ? -49.359 16.247 132.599 1.00 33.34 190 GLY A CA 1
ATOM 1494 C C . GLY A 1 190 ? -49.297 14.820 133.198 1.00 33.34 190 GLY A C 1
ATOM 1495 O O . GLY A 1 190 ? -50.138 14.003 132.848 1.00 33.34 190 GLY A O 1
ATOM 1496 N N . PHE A 1 191 ? -48.355 14.555 134.118 1.00 35.00 191 PHE A N 1
ATOM 1497 C CA . PHE A 1 191 ? -48.153 13.298 134.888 1.00 35.00 191 PHE A CA 1
ATOM 1498 C C . PHE A 1 191 ? -47.456 12.073 134.224 1.00 35.00 191 PHE A C 1
ATOM 1500 O O . PHE A 1 191 ? -48.052 11.282 133.501 1.00 35.00 191 PHE A O 1
ATOM 1507 N N . GLU A 1 192 ? -46.186 11.893 134.621 1.00 42.62 192 GLU A N 1
ATOM 1508 C CA . GLU A 1 192 ? -45.532 10.635 135.084 1.00 42.62 192 GLU A CA 1
ATOM 1509 C C . GLU A 1 192 ? -46.386 9.879 136.154 1.00 42.62 192 GLU A C 1
ATOM 1511 O O . GLU A 1 192 ? -47.310 10.513 136.674 1.00 42.62 192 GLU A O 1
ATOM 1516 N N . PRO A 1 193 ? -46.096 8.621 136.600 1.00 50.53 193 PRO A N 1
ATOM 1517 C CA . PRO A 1 193 ? -44.845 7.845 136.451 1.00 50.53 193 PRO A CA 1
ATOM 1518 C C . PRO A 1 193 ? -44.993 6.326 136.150 1.00 50.53 193 PRO A C 1
ATOM 1520 O O . PRO A 1 193 ? -46.101 5.790 136.151 1.00 50.53 193 PRO A O 1
ATOM 1523 N N . GLY A 1 194 ? -43.868 5.585 136.078 1.00 34.50 194 GLY A N 1
ATOM 1524 C CA . GLY A 1 194 ? -43.833 4.262 136.743 1.00 34.50 194 GLY A CA 1
ATOM 1525 C C . GLY A 1 194 ? -42.903 3.133 136.252 1.00 34.50 194 GLY A C 1
ATOM 1526 O O . GLY A 1 194 ? -43.352 2.262 135.518 1.00 34.50 194 GLY A O 1
ATOM 1527 N N . LEU A 1 195 ? -41.728 3.035 136.895 1.00 42.97 195 LEU A N 1
ATOM 1528 C CA . LEU A 1 195 ? -41.040 1.805 137.363 1.00 42.97 195 LEU A CA 1
ATOM 1529 C C . LEU A 1 195 ? -40.212 0.899 136.404 1.00 42.97 195 LEU A C 1
ATOM 1531 O O . LEU A 1 195 ? -40.682 0.352 135.412 1.00 42.97 195 LEU A O 1
ATOM 1535 N N . ASP A 1 196 ? -38.968 0.692 136.861 1.00 38.53 196 ASP A N 1
ATOM 1536 C CA . ASP A 1 196 ? -37.878 -0.252 136.512 1.00 38.53 196 ASP A CA 1
ATOM 1537 C C . ASP A 1 196 ? -38.260 -1.770 136.577 1.00 38.53 196 ASP A C 1
ATOM 1539 O O . ASP A 1 196 ? -39.372 -2.055 137.032 1.00 38.53 196 ASP A O 1
ATOM 1543 N N . PRO A 1 197 ? -37.388 -2.779 136.241 1.00 50.66 197 PRO A N 1
ATOM 1544 C CA . PRO A 1 197 ? -35.914 -2.717 136.108 1.00 50.66 197 PRO A CA 1
ATOM 1545 C C . PRO A 1 197 ? -35.175 -3.562 135.021 1.00 50.66 197 PRO A C 1
ATOM 1547 O O . PRO A 1 197 ? -35.719 -4.436 134.351 1.00 50.66 197 PRO A O 1
ATOM 1550 N N . LEU A 1 198 ? -33.856 -3.300 134.947 1.00 47.66 198 LEU A N 1
ATOM 1551 C CA . LEU A 1 198 ? -32.714 -4.118 134.445 1.00 47.66 198 LEU A CA 1
ATOM 1552 C C . LEU A 1 198 ? -32.598 -5.523 135.120 1.00 47.66 198 LEU A C 1
ATOM 1554 O O . LEU A 1 198 ? -33.336 -5.732 136.085 1.00 47.66 198 LEU A O 1
ATOM 1558 N N . PRO A 1 199 ? -31.688 -6.480 134.740 1.00 54.81 199 PRO A N 1
ATOM 1559 C CA . PRO A 1 199 ? -30.367 -6.398 134.049 1.00 54.81 199 PRO A CA 1
ATOM 1560 C C . PRO A 1 199 ? -30.253 -7.355 132.815 1.00 54.81 199 PRO A C 1
ATOM 1562 O O . PRO A 1 199 ? -31.291 -7.644 132.232 1.00 54.81 199 PRO A O 1
ATOM 1565 N N . SER A 1 200 ? -29.122 -7.863 132.272 1.00 41.50 200 SER A N 1
ATOM 1566 C CA . SER A 1 200 ? -27.660 -7.954 132.579 1.00 41.50 200 SER A CA 1
ATOM 1567 C C . SER A 1 200 ? -26.835 -7.985 131.246 1.00 41.50 200 SER A C 1
ATOM 1569 O O . SER A 1 200 ? -27.451 -8.040 130.187 1.00 41.50 200 SER A O 1
ATOM 1571 N N . LEU A 1 201 ? -25.505 -7.776 131.114 1.00 47.69 201 LEU A N 1
ATOM 1572 C CA . LEU A 1 201 ? -24.275 -8.475 131.595 1.00 47.69 201 LEU A CA 1
ATOM 1573 C C . LEU A 1 201 ? -24.321 -10.010 131.388 1.00 47.69 201 LEU A C 1
ATOM 1575 O O . LEU A 1 201 ? -25.295 -10.629 131.797 1.00 47.69 201 LEU A O 1
ATOM 1579 N N . SER A 1 202 ? -23.344 -10.740 130.829 1.00 41.25 202 SER A N 1
ATOM 1580 C CA . SER A 1 202 ? -21.951 -10.516 130.363 1.00 41.25 202 SER A CA 1
ATOM 1581 C C . SER A 1 202 ? -21.476 -11.837 129.670 1.00 41.25 202 SER A C 1
ATOM 1583 O O . SER A 1 202 ? -22.312 -12.744 129.579 1.00 41.25 202 SER A O 1
ATOM 1585 N N . PRO A 1 203 ? -20.206 -12.058 129.243 1.00 61.41 203 PRO A N 1
ATOM 1586 C CA . PRO A 1 203 ? -18.997 -11.218 129.302 1.00 61.41 203 PRO A CA 1
ATOM 1587 C C . PRO A 1 203 ? -18.467 -10.727 127.941 1.00 61.41 203 PRO A C 1
ATOM 1589 O O . PRO A 1 203 ? -18.879 -11.270 126.894 1.00 61.41 203 PRO A O 1
#

Radius of gyration: 59.23 Å; chains: 1; bounding box: 78×37×191 Å

InterPro domains:
  IPR024831 Uroplakin-3 [PTHR15446] (80-185)

Sequence (203 aa):
MGLPQTQPHPWLLILVLSWLRAIRSLELIPYTPQITAWDLEGKVTTTTFSLEQPRCVFDRHARATDTVWLVVAFSNGVCVKFLLMDAEGSPRAETRWSDPITLHQGRAPGSIDTWPARRSGVMIVITTILSSLAGLLLLAFLAASTVRFFSLWLPEEAPSPEQLRIGSFKGKRYMTHHIPPSETTTLPVGFEPGLDPLPSLSP

pLDDT: mean 70.89, std 19.44, range [33.34, 97.69]

Organism: NCBI:txid127582

Secondary structure (DSSP, 8-state):
-PPP--PPPHHHHHHHHHHHHHSPPPEEES----B--S--SSTTBTTB--BPP-TTSSTTT--TT-EEEEEEEESSSEEEEEEEE-TTS-EEEEEPPPP-B-------GGGS---THHHHHHHHHHHHHHHHHHHHHHHHHHHHHHHHHHHHHS---------------------PPP-PPPPP-------------------

Foldseek 3Di:
DDDDDDDDDVVVVVVVVVVVPVVDDAAEQADEKDFDPDCPVPDQDQPDTHIDDCPPSCVVPDDPQKDKDWDWDDDVAIKIKIFIAGNVGDTRHIYDIYDGDHHNHDCPPVNPPPPVCVPCVVVVVVVVVVVVVVVVVVVVVVVVVVVVVCPVVDDDDDDDDDDDPDDDDDDDDDDDDDDDDDDDDDDDDDDDDDDDDDDDDDD